Protein 5T57 (pdb70)

Sequence (276 aa):
MKEKIALFGAGGKMGVRLAKNLLKSDYRVSHVEVSEVGKKRLKDELGLECVSTEAALDNVDVVILAVPDTIIGKIAAQIAPQLRPGTMVMTLDAAAPFAGHLPDRPDLTYFVAHPCHPLIFNDETDPEARRDYFGGGAAKQSITSALMQGPEEAFDLGEAVAKVIYAPILRSYRLTVDQMALLEPGLSETICATLLQVMREAMDETVRRGVPKEAARDFLLGHMNILGAVIFNEIPGAFSDACNKAIEFGKPRLMRDDWIKVFDREEIAESIRRIT

CATH classification: 3.40.50.720

Structure (mmCIF, N/CA/C/O backbone):
data_5T57
#
_entry.id   5T57
#
_cell.length_a   87.903
_cell.length_b   71.140
_cell.length_c   47.649
_cell.angle_alpha   90.000
_cell.angle_beta   90.000
_cell.angle_gamma   90.000
#
_symmetry.space_group_name_H-M   'P 21 21 2'
#
loop_
_entity.id
_entity.type
_entity.pdbx_description
1 polymer 'Semialdehyde dehydrogenase NAD-binding protein'
2 non-polymer NICOTINAMIDE-ADENINE-DINUCLEOTIDE
3 non-polymer 'CALCIUM ION'
4 non-polymer 'ZINC ION'
5 water water
#
loop_
_atom_site.group_PDB
_atom_site.id
_atom_site.type_symbol
_atom_site.label_atom_id
_atom_site.label_alt_id
_atom_site.label_comp_id
_atom_site.label_asym_id
_atom_site.label_entity_id
_atom_site.label_seq_id
_atom_site.pdbx_PDB_ins_code
_atom_site.Cartn_x
_atom_site.Cartn_y
_atom_site.Cartn_z
_atom_site.occupancy
_atom_site.B_iso_or_equiv
_atom_site.auth_seq_id
_atom_site.auth_comp_id
_atom_site.auth_asym_id
_atom_site.auth_atom_id
_atom_site.pdbx_PDB_model_num
ATOM 1 N N . MET A 1 21 ? -14.998 21.437 -32.231 1.00 50.19 1 MET A N 1
ATOM 2 C CA . MET A 1 21 ? -14.451 20.932 -30.910 1.00 49.51 1 MET A CA 1
ATOM 3 C C . MET A 1 21 ? -14.905 21.818 -29.730 1.00 50.44 1 MET A C 1
ATOM 4 O O . MET A 1 21 ? -14.931 23.055 -29.806 1.00 49.71 1 MET A O 1
ATOM 9 N N . LYS A 1 22 ? -15.268 21.185 -28.633 1.00 42.52 2 LYS A N 1
ATOM 10 C CA . LYS A 1 22 ? -15.794 21.925 -27.496 1.00 39.57 2 LYS A CA 1
ATOM 11 C C . LYS A 1 22 ? -14.778 21.751 -26.358 1.00 32.78 2 LYS A C 1
ATOM 12 O O . LYS A 1 22 ? -13.589 21.421 -26.601 1.00 29.70 2 LYS A O 1
ATOM 18 N N . GLU A 1 23 ? -15.255 21.911 -25.126 1.00 29.44 3 GLU A N 1
ATOM 19 C CA . GLU A 1 23 ? -14.425 21.841 -23.957 1.00 27.27 3 GLU A CA 1
ATOM 20 C C . GLU A 1 23 ? -13.713 20.545 -23.795 1.00 24.28 3 GLU A C 1
ATOM 21 O O . GLU A 1 23 ? -14.162 19.490 -24.282 1.00 26.01 3 GLU A O 1
ATOM 27 N N . LYS A 1 24 ? -12.608 20.588 -23.049 1.00 24.19 4 LYS A N 1
ATOM 28 C CA . LYS A 1 24 ? -11.856 19.422 -22.730 1.00 24.42 4 LYS A CA 1
ATOM 29 C C . LYS A 1 24 ? -12.379 18.851 -21.390 1.00 21.79 4 LYS A C 1
ATOM 30 O O . LYS A 1 24 ? -12.537 19.612 -20.376 1.00 21.28 4 LYS A O 1
ATOM 36 N N . ILE A 1 25 ? -12.632 17.549 -21.402 1.00 22.52 5 ILE A N 1
ATOM 37 C CA . ILE A 1 25 ? -13.148 16.785 -20.226 1.00 20.88 5 ILE A CA 1
ATOM 38 C C . ILE A 1 25 ? -12.129 15.740 -19.870 1.00 21.60 5 ILE A C 1
ATOM 39 O O . ILE A 1 25 ? -11.600 15.046 -20.779 1.00 24.99 5 ILE A O 1
ATOM 44 N N . ALA A 1 26 ? -11.821 15.588 -18.565 1.00 18.63 6 ALA A N 1
ATOM 45 C CA . ALA A 1 26 ? -11.076 14.455 -18.082 1.00 19.40 6 ALA A CA 1
ATOM 46 C C . ALA A 1 26 ? -12.025 13.516 -17.329 1.00 20.17 6 ALA A C 1
ATOM 47 O O . ALA A 1 26 ? -12.660 13.961 -16.367 1.00 20.52 6 ALA A O 1
ATOM 49 N N . LEU A 1 27 ? -12.164 12.294 -17.822 1.00 18.46 7 LEU A N 1
ATOM 50 C CA . LEU A 1 27 ? -13.055 11.290 -17.245 1.00 20.11 7 LEU A CA 1
ATOM 51 C C . LEU A 1 27 ? -12.274 10.292 -16.419 1.00 20.37 7 LEU A C 1
ATOM 52 O O . LEU A 1 27 ? -11.562 9.428 -16.957 1.00 20.98 7 LEU A O 1
ATOM 57 N N . PHE A 1 28 ? -12.362 10.403 -15.085 1.00 18.33 8 PHE A N 1
ATOM 58 C CA . PHE A 1 28 ? -11.708 9.510 -14.160 1.00 19.41 8 PHE A CA 1
ATOM 59 C C . PHE A 1 28 ? -12.687 8.370 -13.823 1.00 19.12 8 PHE A C 1
ATOM 60 O O . PHE A 1 28 ? -13.879 8.579 -13.660 1.00 18.34 8 PHE A O 1
ATOM 68 N N . GLY A 1 29 ? -12.151 7.171 -13.701 1.00 20.21 9 GLY A N 1
ATOM 69 C CA . GLY A 1 29 ? -12.993 5.969 -13.534 1.00 19.08 9 GLY A CA 1
ATOM 70 C C . GLY A 1 29 ? -13.640 5.556 -14.843 1.00 21.93 9 GLY A C 1
ATOM 71 O O . GLY A 1 29 ? -14.739 4.987 -14.837 1.00 20.05 9 GLY A O 1
ATOM 72 N N . ALA A 1 30 ? -12.964 5.885 -15.970 1.00 22.33 10 ALA A N 1
ATOM 73 C CA . ALA A 1 30 ? -13.507 5.707 -17.284 1.00 21.91 10 ALA A CA 1
ATOM 74 C C . ALA A 1 30 ? -13.865 4.251 -17.649 1.00 25.25 10 ALA A C 1
ATOM 75 O O . ALA A 1 30 ? -14.668 4.059 -18.561 1.00 24.46 10 ALA A O 1
ATOM 77 N N . GLY A 1 31 ? -13.319 3.266 -16.930 1.00 24.85 11 GLY A N 1
ATOM 78 C CA . GLY A 1 31 ? -13.606 1.867 -17.170 1.00 25.68 11 GLY A CA 1
ATOM 79 C C . GLY A 1 31 ? -14.579 1.175 -16.230 1.00 27.18 11 GLY A C 1
ATOM 80 O O . GLY A 1 31 ? -14.827 -0.033 -16.379 1.00 26.82 11 GLY A O 1
ATOM 81 N N . GLY A 1 32 ? -15.239 1.953 -15.378 1.00 24.35 12 GLY A N 1
ATOM 82 C CA . GLY A 1 32 ? -16.234 1.448 -14.429 1.00 26.84 12 GLY A CA 1
ATOM 83 C C . GLY A 1 32 ? -17.650 1.363 -14.998 1.00 25.96 12 GLY A C 1
ATOM 84 O O . GLY A 1 32 ? -17.866 1.530 -16.217 1.00 25.03 12 GLY A O 1
ATOM 85 N N . LYS A 1 33 ? -18.618 1.050 -14.143 1.00 24.63 13 LYS A N 1
ATOM 86 C CA . LYS A 1 33 ? -19.968 0.865 -14.649 1.00 28.51 13 LYS A CA 1
ATOM 87 C C . LYS A 1 33 ? -20.486 2.143 -15.317 1.00 28.71 13 LYS A C 1
ATOM 88 O O . LYS A 1 33 ? -20.973 2.079 -16.447 1.00 26.04 13 LYS A O 1
ATOM 94 N N . MET A 1 34 ? -20.407 3.295 -14.625 1.00 24.87 14 MET A N 1
ATOM 95 C CA . MET A 1 34 ? -20.843 4.541 -15.258 1.00 23.95 14 MET A CA 1
ATOM 96 C C . MET A 1 34 ? -19.799 5.040 -16.258 1.00 24.07 14 MET A C 1
ATOM 97 O O . MET A 1 34 ? -20.148 5.648 -17.280 1.00 25.91 14 MET A O 1
ATOM 102 N N . GLY A 1 35 ? -18.526 4.743 -16.004 1.00 21.77 15 GLY A N 1
ATOM 103 C CA . GLY A 1 35 ? -17.449 5.280 -16.857 1.00 23.12 15 GLY A CA 1
ATOM 104 C C . GLY A 1 35 ? -17.644 4.900 -18.304 1.00 21.36 15 GLY A C 1
ATOM 105 O O . GLY A 1 35 ? -17.553 5.751 -19.219 1.00 22.83 15 GLY A O 1
ATOM 106 N N . VAL A 1 36 ? -17.879 3.617 -18.535 1.00 23.58 16 VAL A N 1
ATOM 107 C CA . VAL A 1 36 ? -17.986 3.150 -19.929 1.00 25.59 16 VAL A CA 1
ATOM 108 C C . VAL A 1 36 ? -19.237 3.683 -20.602 1.00 25.00 16 VAL A C 1
ATOM 109 O O . VAL A 1 36 ? -19.193 3.994 -21.790 1.00 24.24 16 VAL A O 1
ATOM 113 N N . ARG A 1 37 ? -20.326 3.835 -19.855 1.00 25.10 17 ARG A N 1
ATOM 114 C CA . ARG A 1 37 ? -21.524 4.425 -20.434 1.00 25.35 17 ARG A CA 1
ATOM 115 C C . ARG A 1 37 ? -21.307 5.899 -20.866 1.00 25.14 17 ARG A C 1
ATOM 116 O O . ARG A 1 37 ? -21.763 6.335 -21.972 1.00 24.81 17 ARG A O 1
ATOM 124 N N . LEU A 1 38 ? -20.655 6.667 -19.981 1.00 23.92 18 LEU A N 1
ATOM 125 C CA . LEU A 1 38 ? -20.324 8.063 -20.287 1.00 22.86 18 LEU A CA 1
ATOM 126 C C . LEU A 1 38 ? -19.376 8.158 -21.485 1.00 22.39 18 LEU A C 1
ATOM 127 O O . LEU A 1 38 ? -19.598 8.954 -22.401 1.00 22.60 18 LEU A O 1
ATOM 132 N N . ALA A 1 39 ? -18.364 7.309 -21.486 1.00 22.26 19 ALA A N 1
ATOM 133 C CA . ALA A 1 39 ? -17.342 7.301 -22.575 1.00 22.99 19 ALA A CA 1
ATOM 134 C C . ALA A 1 39 ? -18.015 7.039 -23.903 1.00 25.55 19 ALA A C 1
ATOM 135 O O . ALA A 1 39 ? -17.835 7.794 -24.862 1.00 26.28 19 ALA A O 1
ATOM 137 N N . LYS A 1 40 ? -18.948 6.093 -23.876 1.00 25.73 20 LYS A N 1
ATOM 138 C CA . LYS A 1 40 ? -19.695 5.755 -25.062 1.00 27.11 20 LYS A CA 1
ATOM 139 C C . LYS A 1 40 ? -20.527 6.916 -25.579 1.00 26.15 20 LYS A C 1
ATOM 140 O O . LYS A 1 40 ? -20.492 7.203 -26.771 1.00 28.85 20 LYS A O 1
ATOM 146 N N . ASN A 1 41 ? -21.259 7.606 -24.707 1.00 22.09 21 ASN A N 1
ATOM 147 C CA . ASN A 1 41 ? -22.012 8.790 -25.134 1.00 23.00 21 ASN A CA 1
ATOM 148 C C . ASN A 1 41 ? -21.170 10.004 -25.467 1.00 24.98 21 ASN A C 1
ATOM 149 O O . ASN A 1 41 ? -21.572 10.801 -26.346 1.00 26.59 21 ASN A O 1
ATOM 154 N N . LEU A 1 42 ? -20.028 10.169 -24.801 1.00 23.80 22 LEU A N 1
ATOM 155 C CA . LEU A 1 42 ? -19.157 11.297 -25.127 1.00 24.96 22 LEU A CA 1
ATOM 156 C C . LEU A 1 42 ? -18.464 11.143 -26.509 1.00 28.60 22 LEU A C 1
ATOM 157 O O . LEU A 1 42 ? -18.121 12.146 -27.117 1.00 29.19 22 LEU A O 1
ATOM 162 N N . LEU A 1 43 ? -18.281 9.901 -26.961 1.00 29.52 23 LEU A N 1
ATOM 163 C CA . LEU A 1 43 ? -17.715 9.636 -28.295 1.00 34.26 23 LEU A CA 1
ATOM 164 C C . LEU A 1 43 ? -18.587 10.152 -29.351 1.00 35.43 23 LEU A C 1
ATOM 165 O O . LEU A 1 43 ? -18.094 10.376 -30.404 1.00 42.28 23 LEU A O 1
ATOM 170 N N . LYS A 1 44 ? -19.878 10.354 -29.086 1.00 35.61 24 LYS A N 1
ATOM 171 C CA . LYS A 1 44 ? -20.813 10.855 -30.068 1.00 36.85 24 LYS A CA 1
ATOM 172 C C . LYS A 1 44 ? -21.013 12.343 -29.938 1.00 36.49 24 LYS A C 1
ATOM 173 O O . LYS A 1 44 ? -22.004 12.844 -30.457 1.00 36.65 24 LYS A O 1
ATOM 179 N N . SER A 1 45 ? -20.097 13.068 -29.280 1.00 32.55 25 SER A N 1
ATOM 180 C CA . SER A 1 45 ? -20.200 14.516 -29.125 1.00 26.32 25 SER A CA 1
ATOM 181 C C . SER A 1 45 ? -18.892 15.121 -29.601 1.00 27.80 25 SER A C 1
ATOM 182 O O . SER A 1 45 ? -17.942 14.390 -29.945 1.00 27.73 25 SER A O 1
ATOM 185 N N . ASP A 1 46 ? -18.830 16.433 -29.558 1.00 29.49 26 ASP A N 1
ATOM 186 C CA . ASP A 1 46 ? -17.641 17.201 -29.978 1.00 31.40 26 ASP A CA 1
ATOM 187 C C . ASP A 1 46 ? -16.706 17.572 -28.826 1.00 32.00 26 ASP A C 1
ATOM 188 O O . ASP A 1 46 ? -15.758 18.326 -29.038 1.00 29.46 26 ASP A O 1
ATOM 193 N N . TYR A 1 47 ? -16.992 17.085 -27.616 1.00 29.78 27 TYR A N 1
ATOM 194 C CA . TYR A 1 47 ? -16.092 17.292 -26.489 1.00 26.05 27 TYR A CA 1
ATOM 195 C C . TYR A 1 47 ? -14.752 16.609 -26.760 1.00 24.54 27 TYR A C 1
ATOM 196 O O . TYR A 1 47 ? -14.695 15.561 -27.350 1.00 24.02 27 TYR A O 1
ATOM 205 N N . ARG A 1 48 ? -13.666 17.196 -26.296 1.00 24.11 28 ARG A N 1
ATOM 206 C CA . ARG A 1 48 ? -12.381 16.497 -26.301 1.00 27.00 28 ARG A CA 1
ATOM 207 C C . ARG A 1 48 ? -12.173 15.769 -24.981 1.00 28.21 28 ARG A C 1
ATOM 208 O O . ARG A 1 48 ? -12.088 16.423 -23.940 1.00 33.26 28 ARG A O 1
ATOM 216 N N . VAL A 1 49 ? -12.043 14.457 -25.006 1.00 24.52 29 VAL A N 1
ATOM 217 C CA . VAL A 1 49 ? -12.072 13.714 -23.773 1.00 23.74 29 VAL A CA 1
ATOM 218 C C . VAL A 1 49 ? -10.788 12.943 -23.592 1.00 25.88 29 VAL A C 1
ATOM 219 O O . VAL A 1 49 ? -10.385 12.189 -24.514 1.00 27.82 29 VAL A O 1
ATOM 223 N N . SER A 1 50 ? -10.201 13.049 -22.386 1.00 22.33 30 SER A N 1
ATOM 224 C CA . SER A 1 50 ? -9.161 12.177 -21.891 1.00 23.75 30 SER A CA 1
ATOM 225 C C . SER A 1 50 ? -9.702 11.210 -20.841 1.00 24.81 30 SER A C 1
ATOM 226 O O . SER A 1 50 ? -10.475 11.602 -19.980 1.00 25.21 30 SER A O 1
ATOM 229 N N . HIS A 1 51 ? -9.292 9.960 -20.899 1.00 25.36 31 HIS A N 1
ATOM 230 C CA . HIS A 1 51 ? -9.839 8.898 -20.072 1.00 24.54 31 HIS A CA 1
ATOM 231 C C . HIS A 1 51 ? -8.792 8.419 -19.125 1.00 26.38 31 HIS A C 1
ATOM 232 O O . HIS A 1 51 ? -7.684 8.016 -19.572 1.00 27.65 31 HIS A O 1
ATOM 239 N N . VAL A 1 52 ? -9.097 8.383 -17.823 1.00 22.05 32 VAL A N 1
ATOM 240 C CA . VAL A 1 52 ? -8.172 7.892 -16.805 1.00 22.62 32 VAL A CA 1
ATOM 241 C C . VAL A 1 52 ? -8.758 6.731 -16.065 1.00 23.52 32 VAL A C 1
ATOM 242 O O . VAL A 1 52 ? -9.846 6.825 -15.506 1.00 21.44 32 VAL A O 1
ATOM 246 N N . GLU A 1 53 ? -8.045 5.607 -16.041 1.00 25.02 33 GLU A N 1
ATOM 247 C CA . GLU A 1 53 ? -8.529 4.395 -15.379 1.00 26.83 33 GLU A CA 1
ATOM 248 C C . GLU A 1 53 ? -7.340 3.619 -14.812 1.00 31.14 33 GLU A C 1
ATOM 249 O O . GLU A 1 53 ? -6.373 3.393 -15.529 1.00 33.61 33 GLU A O 1
ATOM 255 N N . VAL A 1 54 ? -7.428 3.240 -13.532 1.00 30.02 34 VAL A N 1
ATOM 256 C CA . VAL A 1 54 ? -6.381 2.508 -12.829 1.00 34.00 34 VAL A CA 1
ATOM 257 C C . VAL A 1 54 ? -6.418 0.977 -12.987 1.00 37.26 34 VAL A C 1
ATOM 258 O O . VAL A 1 54 ? -5.368 0.357 -12.915 1.00 39.29 34 VAL A O 1
ATOM 262 N N . SER A 1 55 ? -7.588 0.365 -13.142 1.00 38.91 35 SER A N 1
ATOM 263 C CA . SER A 1 55 ? -7.668 -1.102 -13.247 1.00 38.78 35 SER A CA 1
ATOM 264 C C . SER A 1 55 ? -7.400 -1.608 -14.676 1.00 38.75 35 SER A C 1
ATOM 265 O O . SER A 1 55 ? -7.890 -1.041 -15.677 1.00 37.16 35 SER A O 1
ATOM 268 N N . GLU A 1 56 ? -6.644 -2.709 -14.755 1.00 41.52 36 GLU A N 1
ATOM 269 C CA . GLU A 1 56 ? -6.438 -3.420 -16.006 1.00 43.69 36 GLU A CA 1
ATOM 270 C C . GLU A 1 56 ? -7.762 -3.840 -16.683 1.00 38.62 36 GLU A C 1
ATOM 271 O O . GLU A 1 56 ? -7.985 -3.559 -17.886 1.00 39.31 36 GLU A O 1
ATOM 277 N N . VAL A 1 57 ? -8.651 -4.450 -15.895 1.00 37.28 37 VAL A N 1
ATOM 278 C CA . VAL A 1 57 ? -9.995 -4.809 -16.360 1.00 39.94 37 VAL A CA 1
ATOM 279 C C . VAL A 1 57 ? -10.733 -3.651 -17.023 1.00 38.18 37 VAL A C 1
ATOM 280 O O . VAL A 1 57 ? -11.376 -3.830 -18.038 1.00 39.81 37 VAL A O 1
ATOM 284 N N . GLY A 1 58 ? -10.658 -2.464 -16.426 1.00 38.73 38 GLY A N 1
ATOM 285 C CA . GLY A 1 58 ? -11.388 -1.325 -16.949 1.00 33.75 38 GLY A CA 1
ATOM 286 C C . GLY A 1 58 ? -10.757 -0.774 -18.190 1.00 29.64 38 GLY A C 1
ATOM 287 O O . GLY A 1 58 ? -11.452 -0.366 -19.149 1.00 31.81 38 GLY A O 1
ATOM 288 N N . LYS A 1 59 ? -9.440 -0.716 -18.175 1.00 33.12 39 LYS A N 1
ATOM 289 C CA . LYS A 1 59 ? -8.691 -0.336 -19.374 1.00 34.15 39 LYS A CA 1
ATOM 290 C C . LYS A 1 59 ? -8.994 -1.227 -20.557 1.00 37.25 39 LYS A C 1
ATOM 291 O O . LYS A 1 59 ? -9.177 -0.699 -21.657 1.00 32.62 39 LYS A O 1
ATOM 297 N N . LYS A 1 60 ? -9.120 -2.543 -20.281 1.00 45.94 40 LYS A N 1
ATOM 298 C CA . LYS A 1 60 ? -9.524 -3.556 -21.287 1.00 49.33 40 LYS A CA 1
ATOM 299 C C . LYS A 1 60 ? -10.907 -3.310 -21.803 1.00 45.79 40 LYS A C 1
ATOM 300 O O . LYS A 1 60 ? -11.098 -3.388 -22.990 1.00 44.99 40 LYS A O 1
ATOM 306 N N . ARG A 1 61 ? -11.885 -3.042 -20.923 1.00 46.42 41 ARG A N 1
ATOM 307 C CA . ARG A 1 61 ? -13.261 -2.778 -21.406 1.00 45.69 41 ARG A CA 1
ATOM 308 C C . ARG A 1 61 ? -13.277 -1.608 -22.408 1.00 44.55 41 ARG A C 1
ATOM 309 O O . ARG A 1 61 ? -13.851 -1.688 -23.504 1.00 39.20 41 ARG A O 1
ATOM 317 N N . LEU A 1 62 ? -12.659 -0.504 -22.008 1.00 41.07 42 LEU A N 1
ATOM 318 C CA . LEU A 1 62 ? -12.561 0.663 -22.860 1.00 40.04 42 LEU A CA 1
ATOM 319 C C . LEU A 1 62 ? -11.946 0.377 -24.205 1.00 42.40 42 LEU A C 1
ATOM 320 O O . LEU A 1 62 ? -12.458 0.793 -25.243 1.00 36.99 42 LEU A O 1
ATOM 325 N N . LYS A 1 63 ? -10.812 -0.306 -24.158 1.00 42.65 43 LYS A N 1
ATOM 326 C CA . LYS A 1 63 ? -10.122 -0.757 -25.365 1.00 46.78 43 LYS A CA 1
ATOM 327 C C . LYS A 1 63 ? -11.043 -1.641 -26.261 1.00 41.94 43 LYS A C 1
ATOM 328 O O . LYS A 1 63 ? -11.324 -1.315 -27.410 1.00 37.00 43 LYS A O 1
ATOM 334 N N . ASP A 1 64 ? -11.575 -2.698 -25.689 1.00 42.31 44 ASP A N 1
ATOM 335 C CA . ASP A 1 64 ? -12.339 -3.663 -26.472 1.00 48.41 44 ASP A CA 1
ATOM 336 C C . ASP A 1 64 ? -13.640 -3.090 -27.010 1.00 49.73 44 ASP A C 1
ATOM 337 O O . ASP A 1 64 ? -13.909 -3.218 -28.220 1.00 61.04 44 ASP A O 1
ATOM 342 N N . GLU A 1 65 ? -14.413 -2.441 -26.125 1.00 43.75 45 GLU A N 1
ATOM 343 C CA . GLU A 1 65 ? -15.788 -2.038 -26.428 1.00 40.65 45 GLU A CA 1
ATOM 344 C C . GLU A 1 65 ? -15.838 -0.744 -27.191 1.00 38.78 45 GLU A C 1
ATOM 345 O O . GLU A 1 65 ? -16.714 -0.549 -27.995 1.00 41.72 45 GLU A O 1
ATOM 351 N N . LEU A 1 66 ? -14.897 0.160 -26.936 1.00 38.09 46 LEU A N 1
ATOM 352 C CA . LEU A 1 66 ? -14.928 1.454 -27.552 1.00 35.97 46 LEU A CA 1
ATOM 353 C C . LEU A 1 66 ? -13.713 1.825 -28.378 1.00 33.07 46 LEU A C 1
ATOM 354 O O . LEU A 1 66 ? -13.780 2.820 -29.065 1.00 39.42 46 LEU A O 1
ATOM 359 N N . GLY A 1 67 ? -12.634 1.030 -28.351 1.00 35.96 47 GLY A N 1
ATOM 360 C CA . GLY A 1 67 ? -11.382 1.335 -29.053 1.00 37.95 47 GLY A CA 1
ATOM 361 C C . GLY A 1 67 ? -10.628 2.517 -28.441 1.00 41.20 47 GLY A C 1
ATOM 362 O O . GLY A 1 67 ? -9.897 3.217 -29.136 1.00 45.25 47 GLY A O 1
ATOM 363 N N . LEU A 1 68 ? -10.848 2.789 -27.145 1.00 42.98 48 LEU A N 1
ATOM 364 C CA . LEU A 1 68 ? -10.252 3.949 -26.480 1.00 37.18 48 LEU A CA 1
ATOM 365 C C . LEU A 1 68 ? -9.067 3.514 -25.669 1.00 35.71 48 LEU A C 1
ATOM 366 O O . LEU A 1 68 ? -9.095 2.479 -25.037 1.00 38.07 48 LEU A O 1
ATOM 371 N N . GLU A 1 69 ? -8.031 4.354 -25.686 1.00 41.46 49 GLU A N 1
ATOM 372 C CA . GLU A 1 69 ? -6.808 4.197 -24.875 1.00 44.31 49 GLU A CA 1
ATOM 373 C C . GLU A 1 69 ? -6.897 5.133 -23.653 1.00 38.60 49 GLU A C 1
ATOM 374 O O . GLU A 1 69 ? -7.388 6.230 -23.767 1.00 35.25 49 GLU A O 1
ATOM 380 N N . CYS A 1 70 ? -6.422 4.699 -22.498 1.00 35.61 50 CYS A N 1
ATOM 381 C CA . CYS A 1 70 ? -6.303 5.597 -21.338 1.00 33.05 50 CYS A CA 1
ATOM 382 C C . CYS A 1 70 ? -4.974 6.342 -21.278 1.00 34.89 50 CYS A C 1
ATOM 383 O O . CYS A 1 70 ? -3.968 5.874 -21.838 1.00 30.96 50 CYS A O 1
ATOM 386 N N . VAL A 1 71 ? -4.973 7.489 -20.577 1.00 30.94 51 VAL A N 1
ATOM 387 C CA . VAL A 1 71 ? -3.796 8.365 -20.386 1.00 30.45 51 VAL A CA 1
ATOM 388 C C . VAL A 1 71 ? -3.497 8.629 -18.905 1.00 33.28 51 VAL A C 1
ATOM 389 O O . VAL A 1 71 ? -4.285 8.267 -18.008 1.00 31.25 51 VAL A O 1
ATOM 393 N N . SER A 1 72 ? -2.364 9.267 -18.629 1.00 29.21 52 SER A N 1
ATOM 394 C CA . SER A 1 72 ? -2.008 9.589 -17.238 1.00 28.76 52 SER A CA 1
ATOM 395 C C . SER A 1 72 ? -2.895 10.774 -16.756 1.00 26.86 52 SER A C 1
ATOM 396 O O . SER A 1 72 ? -3.457 11.528 -17.561 1.00 27.61 52 SER A O 1
ATOM 399 N N . THR A 1 73 ? -2.993 10.891 -15.443 1.00 27.83 53 THR A N 1
ATOM 400 C CA . THR A 1 73 ? -3.575 12.074 -14.805 1.00 27.03 53 THR A CA 1
ATOM 401 C C . THR A 1 73 ? -3.037 13.386 -15.366 1.00 28.01 53 THR A C 1
ATOM 402 O O . THR A 1 73 ? -3.830 14.271 -15.739 1.00 24.10 53 THR A O 1
ATOM 406 N N . GLU A 1 74 ? -1.709 13.500 -15.443 1.00 30.71 54 GLU A N 1
ATOM 407 C CA . GLU A 1 74 ? -1.078 14.738 -15.896 1.00 35.82 54 GLU A CA 1
ATOM 408 C C . GLU A 1 74 ? -1.528 15.071 -17.319 1.00 33.98 54 GLU A C 1
ATOM 409 O O . GLU A 1 74 ? -1.912 16.207 -17.646 1.00 31.31 54 GLU A O 1
ATOM 415 N N . ALA A 1 75 ? -1.522 14.074 -18.188 1.00 29.47 55 ALA A N 1
ATOM 416 C CA . ALA A 1 75 ? -2.011 14.303 -19.540 1.00 29.72 55 ALA A CA 1
ATOM 417 C C . ALA A 1 75 ? -3.483 14.688 -19.579 1.00 25.94 55 ALA A C 1
ATOM 418 O O . ALA A 1 75 ? -3.903 15.576 -20.319 1.00 27.08 55 ALA A O 1
ATOM 420 N N . ALA A 1 76 ? -4.289 13.998 -18.764 1.00 26.40 56 ALA A N 1
ATOM 421 C CA . ALA A 1 76 ? -5.761 14.233 -18.723 1.00 23.45 56 ALA A CA 1
ATOM 422 C C . ALA A 1 76 ? -6.066 15.619 -18.197 1.00 25.03 56 ALA A C 1
ATOM 423 O O . ALA A 1 76 ? -7.023 16.263 -18.670 1.00 24.35 56 ALA A O 1
ATOM 425 N N . LEU A 1 77 ? -5.227 16.121 -17.281 1.00 24.17 57 LEU A N 1
ATOM 426 C CA . LEU A 1 77 ? -5.533 17.434 -16.647 1.00 25.06 57 LEU A CA 1
ATOM 427 C C . LEU A 1 77 ? -4.985 18.657 -17.342 1.00 29.87 57 LEU A C 1
ATOM 428 O O . LEU A 1 77 ? -5.427 19.778 -17.052 1.00 28.52 57 LEU A O 1
ATOM 433 N N . ASP A 1 78 ? -4.129 18.441 -18.336 1.00 28.85 58 ASP A N 1
ATOM 434 C CA . ASP A 1 78 ? -3.473 19.519 -19.056 1.00 31.89 58 ASP A CA 1
ATOM 435 C C . ASP A 1 78 ? -4.536 20.291 -19.869 1.00 30.40 58 ASP A C 1
ATOM 436 O O . ASP A 1 78 ? -5.232 19.711 -20.705 1.00 32.53 58 ASP A O 1
ATOM 441 N N . ASN A 1 79 ? -4.717 21.580 -19.539 1.00 26.84 59 ASN A N 1
ATOM 442 C CA . ASN A 1 79 ? -5.745 22.448 -20.107 1.00 28.45 59 ASN A CA 1
ATOM 443 C C . ASN A 1 79 ? -7.204 21.931 -19.995 1.00 26.74 59 ASN A C 1
ATOM 444 O O . ASN A 1 79 ? -8.048 22.216 -20.869 1.00 27.80 59 ASN A O 1
ATOM 449 N N . VAL A 1 80 ? -7.468 21.181 -18.933 1.00 25.23 60 VAL A N 1
ATOM 450 C CA . VAL A 1 80 ? -8.813 20.627 -18.691 1.00 22.90 60 VAL A CA 1
ATOM 451 C C . VAL A 1 80 ? -9.850 21.701 -18.336 1.00 25.48 60 VAL A C 1
ATOM 452 O O . VAL A 1 80 ? -9.534 22.662 -17.654 1.00 25.83 60 VAL A O 1
ATOM 456 N N . ASP A 1 81 ? -11.094 21.559 -18.791 1.00 21.83 61 ASP A N 1
ATOM 457 C CA . ASP A 1 81 ? -12.197 22.476 -18.407 1.00 22.45 61 ASP A CA 1
ATOM 458 C C . ASP A 1 81 ? -13.128 21.802 -17.372 1.00 22.65 61 ASP A C 1
ATOM 459 O O . ASP A 1 81 ? -13.665 22.469 -16.497 1.00 19.16 61 ASP A O 1
ATOM 464 N N . VAL A 1 82 ? -13.409 20.500 -17.601 1.00 22.11 62 VAL A N 1
ATOM 465 C CA . VAL A 1 82 ? -14.387 19.716 -16.763 1.00 20.79 62 VAL A CA 1
ATOM 466 C C . VAL A 1 82 ? -13.739 18.383 -16.365 1.00 20.40 62 VAL A C 1
ATOM 467 O O . VAL A 1 82 ? -13.267 17.632 -17.235 1.00 20.12 62 VAL A O 1
ATOM 471 N N . VAL A 1 83 ? -13.716 18.100 -15.073 1.00 17.24 63 VAL A N 1
ATOM 472 C CA . VAL A 1 83 ? -13.270 16.861 -14.534 1.00 17.95 63 VAL A CA 1
ATOM 473 C C . VAL A 1 83 ? -14.506 16.101 -14.039 1.00 16.80 63 VAL A C 1
ATOM 474 O O . VAL A 1 83 ? -15.240 16.633 -13.226 1.00 18.82 63 VAL A O 1
ATOM 478 N N . ILE A 1 84 ? -14.722 14.922 -14.577 1.00 16.81 64 ILE A N 1
ATOM 479 C CA . ILE A 1 84 ? -15.826 14.031 -14.157 1.00 15.62 64 ILE A CA 1
ATOM 480 C C . ILE A 1 84 ? -15.270 12.923 -13.299 1.00 16.58 64 ILE A C 1
ATOM 481 O O . ILE A 1 84 ? -14.439 12.107 -13.743 1.00 18.76 64 ILE A O 1
ATOM 486 N N . LEU A 1 85 ? -15.691 12.853 -12.033 1.00 17.46 65 LEU A N 1
ATOM 487 C CA . LEU A 1 85 ? -15.182 11.839 -11.142 1.00 17.78 65 LEU A CA 1
ATOM 488 C C . LEU A 1 85 ? -16.160 10.645 -11.112 1.00 21.19 65 LEU A C 1
ATOM 489 O O . LEU A 1 85 ? -16.930 10.510 -10.169 1.00 20.09 65 LEU A O 1
ATOM 494 N N . ALA A 1 86 ? -16.067 9.751 -12.111 1.00 17.33 66 ALA A N 1
ATOM 495 C CA . ALA A 1 86 ? -16.904 8.561 -12.146 1.00 18.99 66 ALA A CA 1
ATOM 496 C C . ALA A 1 86 ? -16.243 7.426 -11.360 1.00 20.73 66 ALA A C 1
ATOM 497 O O . ALA A 1 86 ? -16.055 6.315 -11.862 1.00 19.43 66 ALA A O 1
ATOM 499 N N . VAL A 1 87 ? -15.974 7.707 -10.081 1.00 20.15 67 VAL A N 1
ATOM 500 C CA . VAL A 1 87 ? -15.285 6.801 -9.180 1.00 19.20 67 VAL A CA 1
ATOM 501 C C . VAL A 1 87 ? -16.210 6.516 -8.000 1.00 18.26 67 VAL A C 1
ATOM 502 O O . VAL A 1 87 ? -17.198 7.232 -7.788 1.00 17.40 67 VAL A O 1
ATOM 506 N N . PRO A 1 88 ? -15.868 5.547 -7.150 1.00 21.10 68 PRO A N 1
ATOM 507 C CA . PRO A 1 88 ? -16.827 5.298 -6.106 1.00 22.26 68 PRO A CA 1
ATOM 508 C C . PRO A 1 88 ? -16.985 6.421 -5.112 1.00 21.25 68 PRO A C 1
ATOM 509 O O . PRO A 1 88 ? -16.006 7.102 -4.789 1.00 21.49 68 PRO A O 1
ATOM 513 N N . ASP A 1 89 ? -18.176 6.567 -4.576 1.00 19.83 69 ASP A N 1
ATOM 514 C CA . ASP A 1 89 ? -18.480 7.692 -3.671 1.00 22.35 69 ASP A CA 1
ATOM 515 C C . ASP A 1 89 ? -17.573 7.743 -2.410 1.00 20.19 69 ASP A C 1
ATOM 516 O O . ASP A 1 89 ? -17.270 8.835 -1.922 1.00 19.48 69 ASP A O 1
ATOM 521 N N . THR A 1 90 ? -17.199 6.566 -1.903 1.00 17.85 70 THR A N 1
ATOM 522 C CA . THR A 1 90 ? -16.358 6.460 -0.749 1.00 19.11 70 THR A CA 1
ATOM 523 C C . THR A 1 90 ? -14.933 6.996 -1.002 1.00 19.97 70 THR A C 1
ATOM 524 O O . THR A 1 90 ? -14.252 7.241 -0.018 1.00 21.94 70 THR A O 1
ATOM 528 N N . ILE A 1 91 ? -14.546 7.173 -2.247 1.00 20.53 71 ILE A N 1
ATOM 529 C CA . ILE A 1 91 ? -13.212 7.757 -2.539 1.00 23.45 71 ILE A CA 1
ATOM 530 C C . ILE A 1 91 ? -13.222 9.032 -3.377 1.00 20.39 71 ILE A C 1
ATOM 531 O O . ILE A 1 91 ? -12.156 9.531 -3.776 1.00 20.02 71 ILE A O 1
ATOM 536 N N . ILE A 1 92 ? -14.395 9.622 -3.577 1.00 17.65 72 ILE A N 1
ATOM 537 C CA . ILE A 1 92 ? -14.419 10.905 -4.288 1.00 17.17 72 ILE A CA 1
ATOM 538 C C . ILE A 1 92 ? -13.597 11.930 -3.538 1.00 18.09 72 ILE A C 1
ATOM 539 O O . ILE A 1 92 ? -12.841 12.717 -4.175 1.00 19.65 72 ILE A O 1
ATOM 544 N N . GLY A 1 93 ? -13.728 12.007 -2.223 1.00 16.90 73 GLY A N 1
ATOM 545 C CA . GLY A 1 93 ? -12.923 12.985 -1.502 1.00 19.25 73 GLY A CA 1
ATOM 546 C C . GLY A 1 93 ? -11.434 12.805 -1.651 1.00 19.53 73 GLY A C 1
ATOM 547 O O . GLY A 1 93 ? -10.702 13.753 -1.878 1.00 18.30 73 GLY A O 1
ATOM 548 N N . LYS A 1 94 ? -10.994 11.577 -1.498 1.00 20.20 74 LYS A N 1
ATOM 549 C CA . LYS A 1 94 ? -9.587 11.260 -1.617 1.00 21.74 74 LYS A CA 1
ATOM 550 C C . LYS A 1 94 ? -9.009 11.577 -3.000 1.00 20.14 74 LYS A C 1
ATOM 551 O O . LYS A 1 94 ? -7.961 12.242 -3.141 1.00 19.97 74 LYS A O 1
ATOM 557 N N . ILE A 1 95 ? -9.714 11.181 -4.033 1.00 18.49 75 ILE A N 1
ATOM 558 C CA . ILE A 1 95 ? -9.298 11.422 -5.389 1.00 20.20 75 ILE A CA 1
ATOM 559 C C . ILE A 1 95 ? -9.351 12.873 -5.771 1.00 21.06 75 ILE A C 1
ATOM 560 O O . ILE A 1 95 ? -8.427 13.317 -6.421 1.00 21.48 75 ILE A O 1
ATOM 565 N N . ALA A 1 96 ? -10.396 13.578 -5.354 1.00 19.25 76 ALA A N 1
ATOM 566 C CA . ALA A 1 96 ? -10.489 15.007 -5.583 1.00 17.39 76 ALA A CA 1
ATOM 567 C C . ALA A 1 96 ? -9.298 15.757 -4.884 1.00 19.00 76 ALA A C 1
ATOM 568 O O . ALA A 1 96 ? -8.795 16.713 -5.428 1.00 17.90 76 ALA A O 1
ATOM 570 N N . ALA A 1 97 ? -8.958 15.360 -3.672 1.00 18.39 77 ALA A N 1
ATOM 571 C CA . ALA A 1 97 ? -7.832 15.975 -2.954 1.00 21.43 77 ALA A CA 1
ATOM 572 C C . ALA A 1 97 ? -6.485 15.743 -3.660 1.00 23.27 77 ALA A C 1
ATOM 573 O O . ALA A 1 97 ? -5.640 16.664 -3.682 1.00 20.79 77 ALA A O 1
ATOM 575 N N . GLN A 1 98 ? -6.322 14.586 -4.292 1.00 21.19 78 GLN A N 1
ATOM 576 C CA . GLN A 1 98 ? -5.116 14.308 -5.060 1.00 24.89 78 GLN A CA 1
ATOM 577 C C . GLN A 1 98 ? -4.950 15.181 -6.282 1.00 25.21 78 GLN A C 1
ATOM 578 O O . GLN A 1 98 ? -3.816 15.630 -6.562 1.00 24.90 78 GLN A O 1
ATOM 584 N N . ILE A 1 99 ? -6.025 15.389 -7.006 1.00 20.63 79 ILE A N 1
ATOM 585 C CA . ILE A 1 99 ? -5.978 16.112 -8.224 1.00 22.90 79 ILE A CA 1
ATOM 586 C C . ILE A 1 99 ? -6.247 17.616 -8.161 1.00 21.48 79 ILE A C 1
ATOM 587 O O . ILE A 1 99 ? -5.787 18.349 -9.032 1.00 18.25 79 ILE A O 1
ATOM 592 N N . ALA A 1 100 ? -7.004 18.073 -7.168 1.00 22.21 80 ALA A N 1
ATOM 593 C CA . ALA A 1 100 ? -7.302 19.493 -7.010 1.00 22.23 80 ALA A CA 1
ATOM 594 C C . ALA A 1 100 ? -6.113 20.485 -7.167 1.00 21.08 80 ALA A C 1
ATOM 595 O O . ALA A 1 100 ? -6.301 21.541 -7.808 1.00 16.71 80 ALA A O 1
ATOM 597 N N . PRO A 1 101 ? -4.917 20.204 -6.600 1.00 22.05 81 PRO A N 1
ATOM 598 C CA . PRO A 1 101 ? -3.769 21.136 -6.810 1.00 20.62 81 PRO A CA 1
ATOM 599 C C . PRO A 1 101 ? -3.356 21.366 -8.263 1.00 20.94 81 PRO A C 1
ATOM 600 O O . PRO A 1 101 ? -2.741 22.407 -8.599 1.00 19.58 81 PRO A O 1
ATOM 604 N N . GLN A 1 102 ? -3.763 20.431 -9.131 1.00 16.24 82 GLN A N 1
ATOM 605 C CA . GLN A 1 102 ? -3.571 20.578 -10.592 1.00 18.07 82 GLN A CA 1
ATOM 606 C C . GLN A 1 102 ? -4.621 21.321 -11.300 1.00 19.18 82 GLN A C 1
ATOM 607 O O . GLN A 1 102 ? -4.460 21.568 -12.514 1.00 19.25 82 GLN A O 1
ATOM 613 N N . LEU A 1 103 ? -5.676 21.754 -10.594 1.00 17.86 83 LEU A N 1
ATOM 614 C CA . LEU A 1 103 ? -6.809 22.358 -11.251 1.00 19.73 83 LEU A CA 1
ATOM 615 C C . LEU A 1 103 ? -6.764 23.871 -11.029 1.00 17.70 83 LEU A C 1
ATOM 616 O O . LEU A 1 103 ? -6.718 24.331 -9.885 1.00 17.65 83 LEU A O 1
ATOM 621 N N . ARG A 1 104 ? -6.826 24.625 -12.122 1.00 16.18 84 ARG A N 1
ATOM 622 C CA . ARG A 1 104 ? -6.812 26.069 -12.112 1.00 18.65 84 ARG A CA 1
ATOM 623 C C . ARG A 1 104 ? -8.139 26.590 -11.654 1.00 17.60 84 ARG A C 1
ATOM 624 O O . ARG A 1 104 ? -9.165 25.896 -11.787 1.00 18.31 84 ARG A O 1
ATOM 632 N N . PRO A 1 105 ? -8.168 27.809 -11.180 1.00 16.94 85 PRO A N 1
ATOM 633 C CA . PRO A 1 105 ? -9.461 28.454 -10.835 1.00 16.18 85 PRO A CA 1
ATOM 634 C C . PRO A 1 105 ? -10.437 28.387 -11.981 1.00 18.83 85 PRO A C 1
ATOM 635 O O . PRO A 1 105 ? -10.023 28.515 -13.149 1.00 16.03 85 PRO A O 1
ATOM 639 N N . GLY A 1 106 ? -11.709 28.108 -11.665 1.00 18.29 86 GLY A N 1
ATOM 640 C CA . GLY A 1 106 ? -12.764 28.052 -12.700 1.00 17.65 86 GLY A CA 1
ATOM 641 C C . GLY A 1 106 ? -12.918 26.658 -13.321 1.00 18.65 86 GLY A C 1
ATOM 642 O O . GLY A 1 106 ? -13.879 26.451 -14.015 1.00 18.93 86 GLY A O 1
ATOM 643 N N . THR A 1 107 ? -12.025 25.700 -13.071 1.00 15.86 87 THR A N 1
ATOM 644 C CA . THR A 1 107 ? -12.244 24.316 -13.529 1.00 16.28 87 THR A CA 1
ATOM 645 C C . THR A 1 107 ? -13.467 23.744 -12.796 1.00 16.89 87 THR A C 1
ATOM 646 O O . THR A 1 107 ? -13.688 23.997 -11.624 1.00 17.45 87 THR A O 1
ATOM 650 N N . MET A 1 108 ? -14.276 23.016 -13.533 1.00 19.87 88 MET A N 1
ATOM 651 C CA . MET A 1 108 ? -15.455 22.311 -12.971 1.00 18.48 88 MET A CA 1
ATOM 652 C C . MET A 1 108 ? -15.027 20.921 -12.567 1.00 16.41 88 MET A C 1
ATOM 653 O O . MET A 1 108 ? -14.377 20.166 -13.326 1.00 17.19 88 MET A O 1
ATOM 658 N N . VAL A 1 109 ? -15.414 20.558 -11.355 1.00 15.74 89 VAL A N 1
ATOM 659 C CA . VAL A 1 109 ? -15.286 19.183 -10.881 1.00 15.56 89 VAL A CA 1
ATOM 660 C C . VAL A 1 109 ? -16.757 18.693 -10.784 1.00 16.37 89 VAL A C 1
ATOM 661 O O . VAL A 1 109 ? -17.576 19.288 -10.066 1.00 17.29 89 VAL A O 1
ATOM 665 N N . MET A 1 110 ? -17.064 17.615 -11.490 1.00 14.29 90 MET A N 1
ATOM 666 C CA . MET A 1 110 ? -18.438 17.099 -11.608 1.00 14.75 90 MET A CA 1
ATOM 667 C C . MET A 1 110 ? -18.509 15.705 -11.030 1.00 14.75 90 MET A C 1
ATOM 668 O O . MET A 1 110 ? -17.680 14.830 -11.376 1.00 16.80 90 MET A O 1
ATOM 673 N N . THR A 1 111 ? -19.526 15.509 -10.194 1.00 15.61 91 THR A N 1
ATOM 674 C CA . THR A 1 111 ? -19.832 14.182 -9.716 1.00 15.27 91 THR A CA 1
ATOM 675 C C . THR A 1 111 ? -21.124 13.735 -10.303 1.00 14.97 91 THR A C 1
ATOM 676 O O . THR A 1 111 ? -21.938 14.558 -10.788 1.00 15.45 91 THR A O 1
ATOM 680 N N . LEU A 1 112 ? -21.358 12.430 -10.158 1.00 15.31 92 LEU A N 1
ATOM 681 C CA . LEU A 1 112 ? -22.610 11.839 -10.701 1.00 16.26 92 LEU A CA 1
ATOM 682 C C . LEU A 1 112 ? -23.622 11.493 -9.628 1.00 17.64 92 LEU A C 1
ATOM 683 O O . LEU A 1 112 ? -24.606 10.785 -9.887 1.00 16.61 92 LEU A O 1
ATOM 688 N N . ASP A 1 113 ? -23.382 11.956 -8.394 1.00 16.76 93 ASP A N 1
ATOM 689 C CA . ASP A 1 113 ? -24.182 11.591 -7.242 1.00 17.46 93 ASP A CA 1
ATOM 690 C C . ASP A 1 113 ? -23.956 12.627 -6.201 1.00 18.98 93 ASP A C 1
ATOM 691 O O . ASP A 1 113 ? -22.782 13.101 -6.017 1.00 18.31 93 ASP A O 1
ATOM 696 N N . ALA A 1 114 ? -25.013 12.970 -5.485 1.00 16.81 94 ALA A N 1
ATOM 697 C CA . ALA A 1 114 ? -24.935 14.008 -4.450 1.00 17.55 94 ALA A CA 1
ATOM 698 C C . ALA A 1 114 ? -24.290 13.669 -3.090 1.00 17.85 94 ALA A C 1
ATOM 699 O O . ALA A 1 114 ? -24.047 14.578 -2.310 1.00 17.08 94 ALA A O 1
ATOM 701 N N . ALA A 1 115 ? -23.976 12.408 -2.846 1.00 15.81 95 ALA A N 1
ATOM 702 C CA . ALA A 1 115 ? -23.596 11.939 -1.508 1.00 17.65 95 ALA A CA 1
ATOM 703 C C . ALA A 1 115 ? -22.283 12.563 -0.957 1.00 17.92 95 ALA A C 1
ATOM 704 O O . ALA A 1 115 ? -22.260 13.168 0.123 1.00 15.08 95 ALA A O 1
ATOM 706 N N . ALA A 1 116 ? -21.199 12.345 -1.702 1.00 17.10 96 ALA A N 1
ATOM 707 C CA . ALA A 1 116 ? -19.894 12.883 -1.278 1.00 17.41 96 ALA A CA 1
ATOM 708 C C . ALA A 1 116 ? -19.851 14.406 -1.220 1.00 18.13 96 ALA A C 1
ATOM 709 O O . ALA A 1 116 ? -19.370 15.000 -0.191 1.00 16.43 96 ALA A O 1
ATOM 711 N N . PRO A 1 117 ? -20.456 15.073 -2.207 1.00 18.19 97 PRO A N 1
ATOM 712 C CA . PRO A 1 117 ? -20.621 16.565 -2.093 1.00 19.04 97 PRO A CA 1
ATOM 713 C C . PRO A 1 117 ? -21.430 17.050 -0.868 1.00 18.89 97 PRO A C 1
ATOM 714 O O . PRO A 1 117 ? -21.010 17.887 -0.110 1.00 18.50 97 PRO A O 1
ATOM 718 N N . PHE A 1 118 ? -22.536 16.380 -0.617 1.00 16.40 98 PHE A N 1
ATOM 719 C CA . PHE A 1 118 ? -23.391 16.691 0.554 1.00 16.61 98 PHE A CA 1
ATOM 720 C C . PHE A 1 118 ? -22.630 16.472 1.854 1.00 17.74 98 PHE A C 1
ATOM 721 O O . PHE A 1 118 ? -22.761 17.293 2.784 1.00 19.20 98 PHE A O 1
ATOM 729 N N . ALA A 1 119 ? -21.789 15.417 1.907 1.00 15.81 99 ALA A N 1
ATOM 730 C CA . ALA A 1 119 ? -21.060 15.046 3.102 1.00 18.27 99 ALA A CA 1
ATOM 731 C C . ALA A 1 119 ? -19.875 16.034 3.380 1.00 19.48 99 ALA A C 1
ATOM 732 O O . ALA A 1 119 ? -19.204 15.865 4.412 1.00 18.81 99 ALA A O 1
ATOM 734 N N . GLY A 1 120 ? -19.662 17.002 2.463 1.00 17.96 100 GLY A N 1
ATOM 735 C CA . GLY A 1 120 ? -18.536 17.975 2.553 1.00 20.32 100 GLY A CA 1
ATOM 736 C C . GLY A 1 120 ? -17.186 17.372 2.214 1.00 20.03 100 GLY A C 1
ATOM 737 O O . GLY A 1 120 ? -16.181 17.881 2.668 1.00 20.09 100 GLY A O 1
ATOM 738 N N . HIS A 1 121 ? -17.099 16.318 1.388 1.00 17.33 101 HIS A N 1
A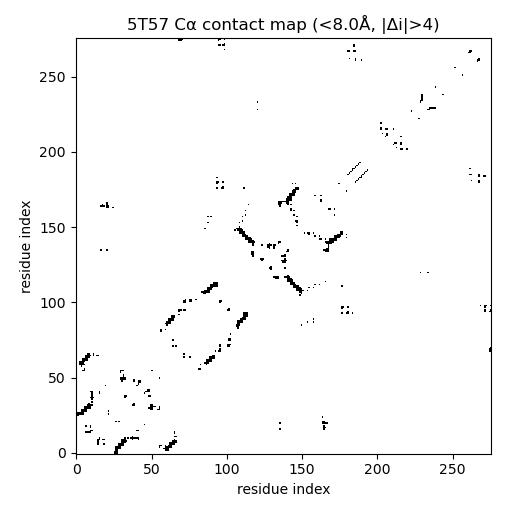TOM 739 C CA . HIS A 1 121 ? -15.837 15.703 1.043 1.00 16.96 101 HIS A CA 1
ATOM 740 C C . HIS A 1 121 ? -15.022 16.410 -0.053 1.00 18.50 101 HIS A C 1
ATOM 741 O O . HIS A 1 121 ? -13.854 16.032 -0.273 1.00 20.96 101 HIS A O 1
ATOM 748 N N . LEU A 1 122 ? -15.614 17.400 -0.752 1.00 17.52 102 LEU A N 1
ATOM 749 C CA . LEU A 1 122 ? -14.871 18.015 -1.844 1.00 17.93 102 LEU A CA 1
ATOM 750 C C . LEU A 1 122 ? -13.858 19.014 -1.270 1.00 17.95 102 LEU A C 1
ATOM 751 O O . LEU A 1 122 ? -14.030 19.499 -0.185 1.00 18.57 102 LEU A O 1
ATOM 756 N N . PRO A 1 123 ? -12.767 19.253 -2.011 1.00 18.39 103 PRO A N 1
ATOM 757 C CA . PRO A 1 123 ? -11.732 20.162 -1.473 1.00 19.53 103 PRO A CA 1
ATOM 758 C C . PRO A 1 123 ? -12.230 21.539 -1.053 1.00 18.27 103 PRO A C 1
ATOM 759 O O . PRO A 1 123 ? -13.183 22.090 -1.632 1.00 17.25 103 PRO A O 1
ATOM 763 N N . ASP A 1 124 ? -11.464 22.184 -0.130 1.00 20.69 104 ASP A N 1
ATOM 764 C CA . ASP A 1 124 ? -11.745 23.569 0.291 1.00 20.92 104 ASP A CA 1
ATOM 765 C C . ASP A 1 124 ? -11.068 24.506 -0.653 1.00 17.82 104 ASP A C 1
ATOM 766 O O . ASP A 1 124 ? -9.922 24.904 -0.446 1.00 19.71 104 ASP A O 1
ATOM 771 N N . ARG A 1 125 ? -11.743 24.753 -1.736 1.00 15.65 105 ARG A N 1
ATOM 772 C CA . ARG A 1 125 ? -11.268 25.506 -2.859 1.00 15.62 105 ARG A CA 1
ATOM 773 C C . ARG A 1 125 ? -12.423 26.410 -3.374 1.00 16.55 105 ARG A C 1
ATOM 774 O O . ARG A 1 125 ? -13.146 26.013 -4.328 1.00 16.31 105 ARG A O 1
ATOM 782 N N . PRO A 1 126 ? -12.619 27.604 -2.781 1.00 15.48 106 PRO A N 1
ATOM 783 C CA . PRO A 1 126 ? -13.730 28.486 -3.190 1.00 15.28 106 PRO A CA 1
ATOM 784 C C . PRO A 1 126 ? -13.701 28.888 -4.684 1.00 16.59 106 PRO A C 1
ATOM 785 O O . PRO A 1 126 ? -14.745 29.285 -5.297 1.00 17.79 106 PRO A O 1
ATOM 789 N N . ASP A 1 127 ? -12.507 28.778 -5.279 1.00 13.56 107 ASP A N 1
ATOM 790 C CA . ASP A 1 127 ? -12.231 29.118 -6.635 1.00 14.88 107 ASP A CA 1
ATOM 791 C C . ASP A 1 127 ? -12.491 28.062 -7.677 1.00 15.40 107 ASP A C 1
ATOM 792 O O . ASP A 1 127 ? -12.413 28.386 -8.876 1.00 17.26 107 ASP A O 1
ATOM 797 N N . LEU A 1 128 ? -12.932 26.864 -7.254 1.00 15.88 108 LEU A N 1
ATOM 798 C CA . LEU A 1 128 ? -13.356 25.862 -8.202 1.00 15.24 108 LEU A CA 1
ATOM 799 C C . LEU A 1 128 ? -14.881 25.807 -8.329 1.00 15.22 108 LEU A C 1
ATOM 800 O O . LEU A 1 128 ? -15.608 26.257 -7.424 1.00 15.92 108 LEU A O 1
ATOM 805 N N . THR A 1 129 ? -15.327 25.312 -9.477 1.00 14.94 109 THR A N 1
ATOM 806 C CA . THR A 1 129 ? -16.758 25.059 -9.716 1.00 15.43 109 THR A CA 1
ATOM 807 C C . THR A 1 129 ? -17.093 23.588 -9.422 1.00 15.36 109 THR A C 1
ATOM 808 O O . THR A 1 129 ? -16.339 22.688 -9.884 1.00 13.74 109 THR A O 1
ATOM 812 N N . TYR A 1 130 ? -18.171 23.354 -8.625 1.00 14.41 110 TYR A N 1
ATOM 813 C CA . TYR A 1 130 ? -18.589 21.984 -8.208 1.00 15.03 110 TYR A CA 1
ATOM 814 C C . TYR A 1 130 ? -19.995 21.767 -8.740 1.00 14.89 110 TYR A C 1
ATOM 815 O O . TYR A 1 130 ? -20.914 22.622 -8.508 1.00 17.04 110 TYR A O 1
ATOM 824 N N . PHE A 1 131 ? -20.172 20.683 -9.475 1.00 16.05 111 PHE A N 1
ATOM 825 C CA . PHE A 1 131 ? -21.445 20.418 -10.198 1.00 16.59 111 PHE A CA 1
ATOM 826 C C . PHE A 1 131 ? -21.805 18.954 -9.998 1.00 14.82 111 PHE A C 1
ATOM 827 O O . PHE A 1 131 ? -20.889 18.112 -9.939 1.00 14.17 111 PHE A O 1
ATOM 835 N N . VAL A 1 132 ? -23.074 18.675 -9.718 1.00 14.43 112 VAL A N 1
ATOM 836 C CA . VAL A 1 132 ? -23.536 17.267 -9.558 1.00 15.93 112 VAL A CA 1
ATOM 837 C C . VAL A 1 132 ? -24.628 17.015 -10.610 1.00 15.29 112 VAL A C 1
ATOM 838 O O . VAL A 1 132 ? -25.521 17.855 -10.778 1.00 13.54 112 VAL A O 1
ATOM 842 N N . ALA A 1 133 ? -24.611 15.850 -11.264 1.00 14.56 113 ALA A N 1
ATOM 843 C CA . ALA A 1 133 ? -25.637 15.520 -12.246 1.00 17.56 113 ALA A CA 1
ATOM 844 C C . ALA A 1 133 ? -25.977 14.024 -12.119 1.00 16.27 113 ALA A C 1
ATOM 845 O O . ALA A 1 133 ? -25.064 13.158 -12.306 1.00 16.53 113 ALA A O 1
ATOM 847 N N . HIS A 1 134 ? -27.264 13.742 -11.827 1.00 17.13 114 HIS A N 1
ATOM 848 C CA . HIS A 1 134 ? -27.695 12.404 -11.500 1.00 16.06 114 HIS A CA 1
ATOM 849 C C . HIS A 1 134 ? -28.900 12.137 -12.409 1.00 14.80 114 HIS A C 1
ATOM 850 O O . HIS A 1 134 ? -29.771 13.036 -12.601 1.00 17.10 114 HIS A O 1
ATOM 857 N N . PRO A 1 135 ? -28.950 10.969 -12.982 1.00 14.71 115 PRO A N 1
ATOM 858 C CA . PRO A 1 135 ? -30.056 10.667 -13.904 1.00 16.62 115 PRO A CA 1
ATOM 859 C C . PRO A 1 135 ? -31.320 10.156 -13.159 1.00 18.26 115 PRO A C 1
ATOM 860 O O . PRO A 1 135 ? -31.183 9.533 -12.116 1.00 16.73 115 PRO A O 1
ATOM 864 N N . CYS A 1 136 ? -32.478 10.390 -13.765 1.00 16.43 116 CYS A N 1
ATOM 865 C CA . CYS A 1 136 ? -33.753 9.811 -13.288 1.00 16.81 116 CYS A CA 1
ATOM 866 C C . CYS A 1 136 ? -33.979 8.341 -13.636 1.00 15.17 116 CYS A C 1
ATOM 867 O O . CYS A 1 136 ? -34.737 7.638 -12.887 1.00 15.70 116 CYS A O 1
ATOM 870 N N . HIS A 1 137 ? -33.367 7.889 -14.746 1.00 16.08 117 HIS A N 1
ATOM 871 C CA . HIS A 1 137 ? -33.705 6.662 -15.468 1.00 16.81 117 HIS A CA 1
ATOM 872 C C . HIS A 1 137 ? -35.043 6.835 -16.204 1.00 15.27 117 HIS A C 1
ATOM 873 O O . HIS A 1 137 ? -35.899 7.682 -15.852 1.00 16.20 117 HIS A O 1
ATOM 880 N N . PRO A 1 138 ? -35.232 6.032 -17.287 1.00 16.56 118 PRO A N 1
ATOM 881 C CA . PRO A 1 138 ? -36.501 6.104 -18.057 1.00 17.45 118 PRO A CA 1
ATOM 882 C C . PRO A 1 138 ? -37.727 5.730 -17.181 1.00 16.76 118 PRO A C 1
ATOM 883 O O . PRO A 1 138 ? -37.624 4.857 -16.275 1.00 18.33 118 PRO A O 1
ATOM 887 N N . LEU A 1 139 ? -38.781 6.505 -17.325 1.00 16.71 119 LEU A N 1
ATOM 888 C CA . LEU A 1 139 ? -40.010 6.338 -16.554 1.00 16.80 119 LEU A CA 1
ATOM 889 C C . LEU A 1 139 ? -40.617 4.955 -16.668 1.00 16.95 119 LEU A C 1
ATOM 890 O O . LEU A 1 139 ? -40.736 4.476 -17.768 1.00 16.31 119 LEU A O 1
ATOM 895 N N . ILE A 1 140 ? -41.079 4.351 -15.571 1.00 17.09 120 ILE A N 1
ATOM 896 C CA . ILE A 1 140 ? -41.758 3.046 -15.612 1.00 17.30 120 ILE A CA 1
ATOM 897 C C . ILE A 1 140 ? -43.030 3.064 -16.521 1.00 18.40 120 ILE A C 1
ATOM 898 O O . ILE A 1 140 ? -43.385 1.989 -17.037 1.00 20.27 120 ILE A O 1
ATOM 903 N N . PHE A 1 141 ? -43.727 4.199 -16.571 1.00 20.19 121 PHE A N 1
ATOM 904 C CA . PHE A 1 141 ? -44.892 4.465 -17.469 1.00 21.11 121 PHE A CA 1
ATOM 905 C C . PHE A 1 141 ? -44.372 5.398 -18.526 1.00 29.07 121 PHE A C 1
ATOM 906 O O . PHE A 1 141 ? -44.006 6.586 -18.236 1.00 36.10 121 PHE A O 1
ATOM 914 N N . ASN A 1 142 ? -44.294 4.868 -19.725 1.00 29.80 122 ASN A N 1
ATOM 915 C CA . ASN A 1 142 ? -43.640 5.558 -20.902 1.00 39.97 122 ASN A CA 1
ATOM 916 C C . ASN A 1 142 ? -44.299 5.001 -22.173 1.00 46.00 122 ASN A C 1
ATOM 917 O O . ASN A 1 142 ? -44.764 3.854 -22.189 1.00 51.44 122 ASN A O 1
ATOM 922 N N . ASP A 1 143 ? -44.350 5.779 -23.238 1.00 54.00 123 ASP A N 1
ATOM 923 C CA . ASP A 1 143 ? -44.783 5.163 -24.465 1.00 55.14 123 ASP A CA 1
ATOM 924 C C . ASP A 1 143 ? -43.781 5.277 -25.567 1.00 48.86 123 ASP A C 1
ATOM 925 O O . ASP A 1 143 ? -44.010 5.906 -26.566 1.00 51.38 123 ASP A O 1
ATOM 930 N N . GLU A 1 144 ? -42.638 4.666 -25.310 1.00 45.74 124 GLU A N 1
ATOM 931 C CA . GLU A 1 144 ? -41.572 4.567 -26.248 1.00 45.98 124 GLU A CA 1
ATOM 932 C C . GLU A 1 144 ? -42.094 3.679 -27.384 1.00 48.80 124 GLU A C 1
ATOM 933 O O . GLU A 1 144 ? -42.296 2.479 -27.183 1.00 39.77 124 GLU A O 1
ATOM 939 N N . THR A 1 145 ? -42.295 4.280 -28.561 1.00 48.93 125 THR A N 1
ATOM 940 C CA . THR A 1 145 ? -42.526 3.510 -29.836 1.00 50.65 125 THR A CA 1
ATOM 941 C C . THR A 1 145 ? -41.371 2.564 -30.118 1.00 43.02 125 THR A C 1
ATOM 942 O O . THR A 1 145 ? -41.598 1.488 -30.608 1.00 41.93 125 THR A O 1
ATOM 946 N N . ASP A 1 146 ? -40.119 3.000 -29.927 1.00 35.77 126 ASP A N 1
ATOM 947 C CA . ASP A 1 146 ? -39.015 2.127 -30.254 1.00 36.21 126 ASP A CA 1
ATOM 948 C C . ASP A 1 146 ? -39.007 0.940 -29.222 1.00 48.94 126 ASP A C 1
ATOM 949 O O . ASP A 1 146 ? -38.860 1.186 -28.010 1.00 41.33 126 ASP A O 1
ATOM 954 N N . PRO A 1 147 ? -39.214 -0.334 -29.704 1.00 56.77 127 PRO A N 1
ATOM 955 C CA . PRO A 1 147 ? -39.110 -1.463 -28.734 1.00 55.13 127 PRO A CA 1
ATOM 956 C C . PRO A 1 147 ? -37.742 -1.517 -27.922 1.00 53.51 127 PRO A C 1
ATOM 957 O O . PRO A 1 147 ? -37.801 -1.802 -26.702 1.00 42.30 127 PRO A O 1
ATOM 961 N N . GLU A 1 148 ? -36.602 -1.202 -28.586 1.00 41.17 128 GLU A N 1
ATOM 962 C CA . GLU A 1 148 ? -35.250 -1.065 -28.018 1.00 45.06 128 GLU A CA 1
ATOM 963 C C . GLU A 1 148 ? -35.068 0.034 -26.915 1.00 43.81 128 GLU A C 1
ATOM 964 O O . GLU A 1 148 ? -34.323 -0.116 -25.904 1.00 38.55 128 GLU A O 1
ATOM 970 N N . ALA A 1 149 ? -35.742 1.144 -27.147 1.00 38.12 129 ALA A N 1
ATOM 971 C CA . ALA A 1 149 ? -36.001 2.073 -26.101 1.00 36.72 129 ALA A CA 1
ATOM 972 C C . ALA A 1 149 ? -36.926 1.470 -25.038 1.00 40.78 129 ALA A C 1
ATOM 973 O O . ALA A 1 149 ? -36.761 1.795 -23.891 1.00 37.73 129 ALA A O 1
ATOM 975 N N . ARG A 1 150 ? -37.929 0.638 -25.378 1.00 46.52 130 ARG A N 1
ATOM 976 C CA . ARG A 1 150 ? -38.879 0.063 -24.320 1.00 49.50 130 ARG A CA 1
ATOM 977 C C . ARG A 1 150 ? -38.136 -0.875 -23.329 1.00 41.00 130 ARG A C 1
ATOM 978 O O . ARG A 1 150 ? -38.484 -0.928 -22.111 1.00 45.36 130 ARG A O 1
ATOM 986 N N . ARG A 1 151 ? -37.135 -1.570 -23.872 1.00 36.93 131 ARG A N 1
ATOM 987 C CA . ARG A 1 151 ? -36.199 -2.442 -23.115 1.00 44.68 131 ARG A CA 1
ATOM 988 C C . ARG A 1 151 ? -34.877 -1.779 -22.511 1.00 37.39 131 ARG A C 1
ATOM 989 O O . ARG A 1 151 ? -34.060 -2.467 -21.888 1.00 36.58 131 ARG A O 1
ATOM 997 N N . ASP A 1 152 ? -34.669 -0.477 -22.731 1.00 32.34 132 ASP A N 1
ATOM 998 C CA . ASP A 1 152 ? -33.602 0.316 -22.033 1.00 28.75 132 ASP A CA 1
ATOM 999 C C . ASP A 1 152 ? -34.151 0.810 -20.675 1.00 23.74 132 ASP A C 1
ATOM 1000 O O . ASP A 1 152 ? -34.809 1.894 -20.579 1.00 25.55 132 ASP A O 1
ATOM 1005 N N . TYR A 1 153 ? -33.927 -0.004 -19.634 1.00 21.48 133 TYR A N 1
ATOM 1006 C CA . TYR A 1 153 ? -34.349 0.289 -18.251 1.00 22.42 133 TYR A CA 1
ATOM 1007 C C . TYR A 1 153 ? -33.462 1.306 -17.541 1.00 20.35 133 TYR A C 1
ATOM 1008 O O . TYR A 1 153 ? -33.887 2.002 -16.650 1.00 20.45 133 TYR A O 1
ATOM 1017 N N . PHE A 1 154 ? -32.210 1.337 -17.920 1.00 21.40 134 PHE A N 1
ATOM 1018 C CA . PHE A 1 154 ? -31.190 2.137 -17.234 1.00 23.39 134 PHE A CA 1
ATOM 1019 C C . PHE A 1 154 ? -31.095 3.561 -17.734 1.00 23.17 134 PHE A C 1
ATOM 1020 O O . PHE A 1 154 ? -30.838 4.495 -16.967 1.00 21.39 134 PHE A O 1
ATOM 1028 N N . GLY A 1 155 ? -31.280 3.730 -19.039 1.00 20.69 135 GLY A N 1
ATOM 1029 C CA . GLY A 1 155 ? -31.111 5.034 -19.655 1.00 22.50 135 GLY A CA 1
ATOM 1030 C C . GLY A 1 155 ? -29.699 5.152 -20.234 1.00 21.41 135 GLY A C 1
ATOM 1031 O O . GLY A 1 155 ? -28.802 4.349 -19.935 1.00 22.90 135 GLY A O 1
ATOM 1032 N N . GLY A 1 156 ? -29.538 6.162 -21.053 1.00 22.78 136 GLY A N 1
ATOM 1033 C CA . GLY A 1 156 ? -28.263 6.454 -21.686 1.00 25.77 136 GLY A CA 1
ATOM 1034 C C . GLY A 1 156 ? -28.025 5.613 -22.903 1.00 25.30 136 GLY A C 1
ATOM 1035 O O . GLY A 1 156 ? -26.947 5.682 -23.479 1.00 27.40 136 GLY A O 1
ATOM 1036 N N . GLY A 1 157 ? -29.020 4.819 -23.300 1.00 28.56 137 GLY A N 1
ATOM 1037 C CA . GLY A 1 157 ? -28.955 3.930 -24.463 1.00 31.05 137 GLY A CA 1
ATOM 1038 C C . GLY A 1 157 ? -29.918 4.481 -25.519 1.00 29.09 137 GLY A C 1
ATOM 1039 O O . GLY A 1 157 ? -29.561 5.385 -26.277 1.00 34.96 137 GLY A O 1
ATOM 1040 N N . ALA A 1 158 ? -31.126 3.943 -25.555 1.00 29.57 138 ALA A N 1
ATOM 1041 C CA . ALA A 1 158 ? -32.158 4.347 -26.501 1.00 29.13 138 ALA A CA 1
ATOM 1042 C C . ALA A 1 158 ? -33.356 5.040 -25.928 1.00 26.08 138 ALA A C 1
ATOM 1043 O O . ALA A 1 158 ? -34.056 5.708 -26.666 1.00 25.81 138 ALA A O 1
ATOM 1045 N N . ALA A 1 159 ? -33.689 4.854 -24.645 1.00 24.07 139 ALA A N 1
ATOM 1046 C CA . ALA A 1 159 ? -34.905 5.439 -24.079 1.00 23.40 139 ALA A CA 1
ATOM 1047 C C . ALA A 1 159 ? -34.481 6.783 -23.476 1.00 21.60 139 ALA A C 1
ATOM 1048 O O . ALA A 1 159 ? -33.357 6.886 -22.968 1.00 24.30 139 ALA A O 1
ATOM 1050 N N . LYS A 1 160 ? -35.361 7.763 -23.567 1.00 20.01 140 LYS A N 1
ATOM 1051 C CA . LYS A 1 160 ? -35.156 9.076 -22.979 1.00 21.61 140 LYS A CA 1
ATOM 1052 C C . LYS A 1 160 ? -35.287 9.001 -21.451 1.00 22.61 140 LYS A C 1
ATOM 1053 O O . LYS A 1 160 ? -36.136 8.211 -20.893 1.00 18.50 140 LYS A O 1
ATOM 1059 N N . GLN A 1 161 ? -34.480 9.831 -20.801 1.00 19.11 141 GLN A N 1
ATOM 1060 C CA . GLN A 1 161 ? -34.562 9.981 -19.338 1.00 18.80 141 GLN A CA 1
ATOM 1061 C C . GLN A 1 161 ? -34.400 11.383 -18.934 1.00 19.57 141 GLN A C 1
ATOM 1062 O O . GLN A 1 161 ? -33.716 12.159 -19.631 1.00 18.07 141 GLN A O 1
ATOM 1068 N N . SER A 1 162 ? -35.091 11.762 -17.890 1.00 18.30 142 SER A N 1
ATOM 1069 C CA . SER A 1 162 ? -34.891 13.030 -17.264 1.00 19.06 142 SER A CA 1
ATOM 1070 C C . SER A 1 162 ? -33.612 13.029 -16.422 1.00 16.96 142 SER A C 1
ATOM 1071 O O . SER A 1 162 ? -33.103 11.976 -16.035 1.00 16.93 142 SER A O 1
ATOM 1074 N N . ILE A 1 163 ? -33.066 14.229 -16.220 1.00 16.90 143 ILE A N 1
ATOM 1075 C CA . ILE A 1 163 ? -31.852 14.425 -15.400 1.00 18.43 143 ILE A CA 1
ATOM 1076 C C . ILE A 1 163 ? -32.072 15.498 -14.357 1.00 15.89 143 ILE A C 1
ATOM 1077 O O . ILE A 1 163 ? -32.901 16.423 -14.515 1.00 16.13 143 ILE A O 1
ATOM 1082 N N . THR A 1 164 ? -31.314 15.389 -13.271 1.00 14.59 144 THR A N 1
ATOM 1083 C CA . THR A 1 164 ? -31.312 16.399 -12.216 1.00 14.88 144 THR A CA 1
ATOM 1084 C C . THR A 1 164 ? -29.869 16.858 -11.977 1.00 14.83 144 THR A C 1
ATOM 1085 O O . THR A 1 164 ? -28.948 16.010 -11.874 1.00 18.69 144 THR A O 1
ATOM 1089 N N . SER A 1 165 ? -29.670 18.162 -11.952 1.00 16.94 145 SER A N 1
ATOM 1090 C CA . SER A 1 165 ? -28.342 18.738 -11.733 1.00 16.14 145 SER A CA 1
ATOM 1091 C C . SER A 1 165 ? -28.339 19.851 -10.700 1.00 18.06 145 SER A C 1
ATOM 1092 O O . SER A 1 165 ? -29.298 20.633 -10.606 1.00 18.65 145 SER A O 1
ATOM 1095 N N . ALA A 1 166 ? -27.175 20.042 -10.059 1.00 16.73 146 ALA A N 1
ATOM 1096 C CA . ALA A 1 166 ? -26.995 21.119 -9.087 1.00 17.33 146 ALA A CA 1
ATOM 1097 C C . ALA A 1 166 ? -25.672 21.825 -9.315 1.00 16.40 146 ALA A C 1
ATOM 1098 O O . ALA A 1 166 ? -24.638 21.120 -9.461 1.00 16.74 146 ALA A O 1
ATOM 1100 N N . LEU A 1 167 ? -25.704 23.161 -9.315 1.00 16.77 147 LEU A N 1
ATOM 1101 C CA . LEU A 1 167 ? -24.434 23.938 -9.245 1.00 17.51 147 LEU A CA 1
ATOM 1102 C C . LEU A 1 167 ? -24.168 24.226 -7.766 1.00 20.60 147 LEU A C 1
ATOM 1103 O O . LEU A 1 167 ? -24.814 25.058 -7.140 1.00 23.28 147 LEU A O 1
ATOM 1108 N N . MET A 1 168 ? -23.252 23.481 -7.160 1.00 19.40 148 MET A N 1
ATOM 1109 C CA . MET A 1 168 ? -22.996 23.586 -5.737 1.00 20.78 148 MET A CA 1
ATOM 1110 C C . MET A 1 168 ? -22.114 24.836 -5.422 1.00 21.51 148 MET A C 1
ATOM 1111 O O . MET A 1 168 ? -22.335 25.505 -4.405 1.00 23.13 148 MET A O 1
ATOM 1116 N N . GLN A 1 169 ? -21.183 25.122 -6.308 1.00 19.32 149 GLN A N 1
ATOM 1117 C CA . GLN A 1 169 ? -20.361 26.333 -6.279 1.00 22.14 149 GLN A CA 1
ATOM 1118 C C . GLN A 1 169 ? -19.840 26.708 -7.620 1.00 22.17 149 GLN A C 1
ATOM 1119 O O . GLN A 1 169 ? -19.672 25.891 -8.546 1.00 18.27 149 GLN A O 1
ATOM 1125 N N . GLY A 1 170 ? -19.724 28.034 -7.793 1.00 22.57 150 GLY A N 1
ATOM 1126 C CA . GLY A 1 170 ? -19.286 28.601 -9.020 1.00 22.68 150 GLY A CA 1
ATOM 1127 C C . GLY A 1 170 ? -20.244 29.661 -9.537 1.00 26.43 150 GLY A C 1
ATOM 1128 O O . GLY A 1 170 ? -21.320 29.851 -8.965 1.00 24.91 150 GLY A O 1
ATOM 1129 N N . PRO A 1 171 ? -19.860 30.310 -10.647 1.00 25.54 151 PRO A N 1
ATOM 1130 C CA . PRO A 1 171 ? -20.700 31.337 -11.249 1.00 29.26 151 PRO A CA 1
ATOM 1131 C C . PRO A 1 171 ? -21.910 30.739 -11.957 1.00 27.26 151 PRO A C 1
ATOM 1132 O O . PRO A 1 171 ? -21.871 29.633 -12.466 1.00 23.91 151 PRO A O 1
ATOM 1136 N N . GLU A 1 172 ? -22.968 31.533 -12.052 1.00 28.88 152 GLU A N 1
ATOM 1137 C CA . GLU A 1 172 ? -24.213 31.120 -12.624 1.00 29.13 152 GLU A CA 1
ATOM 1138 C C . GLU A 1 172 ? -24.034 30.560 -14.039 1.00 28.63 152 GLU A C 1
ATOM 1139 O O . GLU A 1 172 ? -24.606 29.533 -14.440 1.00 29.45 152 GLU A O 1
ATOM 1145 N N . GLU A 1 173 ? -23.165 31.187 -14.808 1.00 31.67 153 GLU A N 1
ATOM 1146 C CA . GLU A 1 173 ? -22.805 30.732 -16.148 1.00 32.99 153 GLU A CA 1
ATOM 1147 C C . GLU A 1 173 ? -22.289 29.313 -16.262 1.00 28.29 153 GLU A C 1
ATOM 1148 O O . GLU A 1 173 ? -22.457 28.636 -17.267 1.00 33.85 153 GLU A O 1
ATOM 1154 N N . ALA A 1 174 ? -21.590 28.816 -15.232 1.00 26.17 154 ALA A N 1
ATOM 1155 C CA . ALA A 1 174 ? -21.139 27.431 -15.208 1.00 23.72 154 ALA A CA 1
ATOM 1156 C C . ALA A 1 174 ? -22.296 26.408 -15.148 1.00 24.41 154 ALA A C 1
ATOM 1157 O O . ALA A 1 174 ? -22.084 25.218 -15.446 1.00 22.95 154 ALA A O 1
ATOM 1159 N N . PHE A 1 175 ? -23.475 26.819 -14.689 1.00 24.08 155 PHE A N 1
ATOM 1160 C CA . PHE A 1 175 ? -24.593 25.856 -14.691 1.00 22.93 155 PHE A CA 1
ATOM 1161 C C . PHE A 1 175 ? -24.825 25.366 -16.107 1.00 25.22 155 PHE A C 1
ATOM 1162 O O . PHE A 1 175 ? -25.039 24.180 -16.332 1.00 22.77 155 PHE A O 1
ATOM 1170 N N . ASP A 1 176 ? -24.788 26.278 -17.065 1.00 21.71 156 ASP A N 1
ATOM 1171 C CA . ASP A 1 176 ? -25.124 25.930 -18.417 1.00 25.64 156 ASP A CA 1
ATOM 1172 C C . ASP A 1 176 ? -24.153 24.978 -18.982 1.00 24.68 156 ASP A C 1
ATOM 1173 O O . ASP A 1 176 ? -24.543 24.079 -19.701 1.00 23.62 156 ASP A O 1
ATOM 1178 N N . LEU A 1 177 ? -22.888 25.094 -18.592 1.00 21.74 157 LEU A N 1
ATOM 1179 C CA . LEU A 1 177 ? -21.887 24.220 -19.132 1.00 22.17 157 LEU A CA 1
ATOM 1180 C C . LEU A 1 177 ? -22.075 22.821 -18.530 1.00 19.84 157 LEU A C 1
ATOM 1181 O O . LEU A 1 177 ? -21.972 21.799 -19.207 1.00 19.96 157 LEU A O 1
ATOM 1186 N N . GLY A 1 178 ? -22.279 22.795 -17.236 1.00 19.07 158 GLY A N 1
ATOM 1187 C CA . GLY A 1 178 ? -22.481 21.518 -16.549 1.00 19.26 158 GLY A CA 1
ATOM 1188 C C . GLY A 1 178 ? -23.726 20.780 -17.101 1.00 17.97 158 GLY A C 1
ATOM 1189 O O . GLY A 1 178 ? -23.683 19.583 -17.331 1.00 17.37 158 GLY A O 1
ATOM 1190 N N . GLU A 1 179 ? -24.807 21.507 -17.232 1.00 18.53 159 GLU A N 1
ATOM 1191 C CA . GLU A 1 179 ? -26.031 20.930 -17.771 1.00 19.65 159 GLU A CA 1
ATOM 1192 C C . GLU A 1 179 ? -25.812 20.389 -19.205 1.00 19.85 159 GLU A C 1
ATOM 1193 O O . GLU A 1 179 ? -26.316 19.307 -19.593 1.00 19.20 159 GLU A O 1
ATOM 1199 N N . ALA A 1 180 ? -25.060 21.134 -20.025 1.00 20.43 160 ALA A N 1
ATOM 1200 C CA . ALA A 1 180 ? -24.753 20.619 -21.389 1.00 21.10 160 ALA A CA 1
ATOM 1201 C C . ALA A 1 180 ? -24.015 19.329 -21.395 1.00 21.13 160 ALA A C 1
ATOM 1202 O O . ALA A 1 180 ? -24.297 18.416 -22.187 1.00 18.82 160 ALA A O 1
ATOM 1204 N N . VAL A 1 181 ? -23.025 19.220 -20.501 1.00 19.99 161 VAL A N 1
ATOM 1205 C CA . VAL A 1 181 ? -22.279 17.978 -20.406 1.00 18.01 161 VAL A CA 1
ATOM 1206 C C . VAL A 1 181 ? -23.212 16.818 -19.947 1.00 17.21 161 VAL A C 1
ATOM 1207 O O . VAL A 1 181 ? -23.164 15.732 -20.526 1.00 16.99 161 VAL A O 1
ATOM 1211 N N . ALA A 1 182 ? -23.980 17.084 -18.895 1.00 18.34 162 ALA A N 1
ATOM 1212 C CA . ALA A 1 182 ? -24.986 16.159 -18.353 1.00 18.27 162 ALA A CA 1
ATOM 1213 C C . ALA A 1 182 ? -25.940 15.673 -19.424 1.00 18.22 162 ALA A C 1
ATOM 1214 O O . ALA A 1 182 ? -26.156 14.454 -19.566 1.00 17.47 162 ALA A O 1
ATOM 1216 N N . LYS A 1 183 ? -26.424 16.599 -20.228 1.00 19.85 163 LYS A N 1
ATOM 1217 C CA . LYS A 1 183 ? -27.306 16.166 -21.358 1.00 19.89 163 LYS A CA 1
ATOM 1218 C C . LYS A 1 183 ? -26.609 15.269 -22.353 1.00 22.97 163 LYS A C 1
ATOM 1219 O O . LYS A 1 183 ? -27.241 14.388 -22.931 1.00 23.33 163 LYS A O 1
ATOM 1225 N N . VAL A 1 184 ? -25.318 15.457 -22.594 1.00 21.62 164 VAL A N 1
ATOM 1226 C CA . VAL A 1 184 ? -24.596 14.516 -23.422 1.00 19.87 164 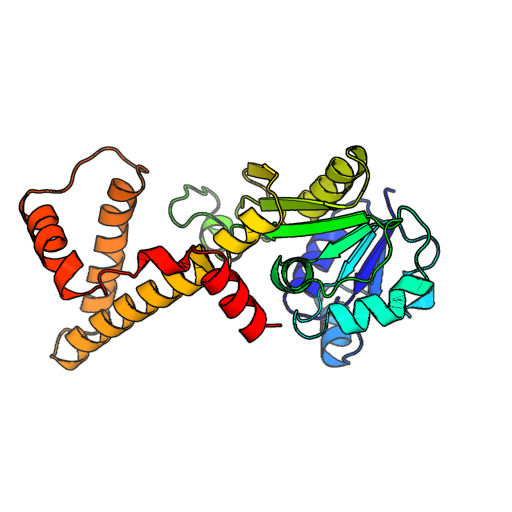VAL A CA 1
ATOM 1227 C C . VAL A 1 184 ? -24.338 13.156 -22.817 1.00 20.99 164 VAL A C 1
ATOM 1228 O O . VAL A 1 184 ? -24.614 12.121 -23.494 1.00 21.25 164 VAL A O 1
ATOM 1232 N N . ILE A 1 185 ? -23.843 13.113 -21.553 1.00 18.59 165 ILE A N 1
ATOM 1233 C CA . ILE A 1 185 ? -23.486 11.809 -20.943 1.00 18.97 165 ILE A CA 1
ATOM 1234 C C . ILE A 1 185 ? -24.687 10.927 -20.640 1.00 18.42 165 ILE A C 1
ATOM 1235 O O . ILE A 1 185 ? -24.578 9.743 -20.714 1.00 19.94 165 ILE A O 1
ATOM 1240 N N . TYR A 1 186 ? -25.839 11.553 -20.456 1.00 19.75 166 TYR A N 1
ATOM 1241 C CA . TYR A 1 186 ? -27.081 10.827 -20.102 1.00 17.38 166 TYR A CA 1
ATOM 1242 C C . TYR A 1 186 ? -28.099 10.687 -21.236 1.00 19.91 166 TYR A C 1
ATOM 1243 O O . TYR A 1 186 ? -29.221 10.130 -21.059 1.00 19.62 166 TYR A O 1
ATOM 1252 N N . ALA A 1 187 ? -27.718 11.152 -22.406 1.00 19.35 167 ALA A N 1
ATOM 1253 C CA . ALA A 1 187 ? -28.598 11.146 -23.572 1.00 20.45 167 ALA A CA 1
ATOM 1254 C C . ALA A 1 187 ? -29.138 9.738 -23.942 1.00 18.97 167 ALA A C 1
ATOM 1255 O O . ALA A 1 187 ? -28.420 8.750 -23.809 1.00 19.32 167 ALA A O 1
ATOM 1257 N N . PRO A 1 188 ? -30.372 9.659 -24.489 1.00 22.43 168 PRO A N 1
ATOM 1258 C CA . PRO A 1 188 ? -31.215 10.819 -24.835 1.00 20.73 168 PRO A CA 1
ATOM 1259 C C . PRO A 1 188 ? -31.998 11.389 -23.623 1.00 21.46 168 PRO A C 1
ATOM 1260 O O . PRO A 1 188 ? -32.276 10.648 -22.676 1.00 20.21 168 PRO A O 1
ATOM 1264 N N . ILE A 1 189 ? -32.353 12.669 -23.668 1.00 19.89 169 ILE A N 1
ATOM 1265 C CA . ILE A 1 189 ? -32.955 13.371 -22.573 1.00 20.65 169 ILE A CA 1
ATOM 1266 C C . ILE A 1 189 ? -34.389 13.662 -22.742 1.00 21.65 169 ILE A C 1
ATOM 1267 O O . ILE A 1 189 ? -34.828 14.060 -23.826 1.00 22.67 169 ILE A O 1
ATOM 1272 N N . LEU A 1 190 ? -35.135 13.482 -21.655 1.00 21.22 170 LEU A N 1
ATOM 1273 C CA . LEU A 1 190 ? -36.526 13.881 -21.524 1.00 22.92 170 LEU A CA 1
ATOM 1274 C C . LEU A 1 190 ? -36.574 15.319 -20.998 1.00 22.27 170 LEU A C 1
ATOM 1275 O O . LEU A 1 190 ? -36.582 16.251 -21.811 1.00 21.86 170 LEU A O 1
ATOM 1280 N N . ARG A 1 191 ? -36.582 15.538 -19.677 1.00 19.45 171 ARG A N 1
ATOM 1281 C CA . ARG A 1 191 ? -36.556 16.863 -19.090 1.00 20.15 171 ARG A CA 1
ATOM 1282 C C . ARG A 1 191 ? -35.256 17.032 -18.278 1.00 20.94 171 ARG A C 1
ATOM 1283 O O . ARG A 1 191 ? -34.691 16.034 -17.789 1.00 19.16 171 ARG A O 1
ATOM 1291 N N . SER A 1 192 ? -34.798 18.285 -18.166 1.00 20.28 172 SER A N 1
ATOM 1292 C CA . SER A 1 192 ? -33.567 18.589 -17.378 1.00 19.38 172 SER A CA 1
ATOM 1293 C C . SER A 1 192 ? -33.930 19.570 -16.273 1.00 20.64 172 SER A C 1
ATOM 1294 O O . SER A 1 192 ? -34.410 20.671 -16.549 1.00 19.34 172 SER A O 1
ATOM 1297 N N . TYR A 1 193 ? -33.704 19.202 -15.012 1.00 18.62 173 TYR A N 1
ATOM 1298 C CA . TYR A 1 193 ? -34.102 20.046 -13.898 1.00 18.28 173 TYR A CA 1
ATOM 1299 C C . TYR A 1 193 ? -32.868 20.559 -13.171 1.00 19.01 173 TYR A C 1
ATOM 1300 O O . TYR A 1 193 ? -31.882 19.826 -12.967 1.00 18.61 173 TYR A O 1
ATOM 1309 N N . ARG A 1 194 ? -33.033 21.746 -12.613 1.00 20.76 174 ARG A N 1
ATOM 1310 C CA . ARG A 1 194 ? -32.044 22.356 -11.714 1.00 21.77 174 ARG A CA 1
ATOM 1311 C C . ARG A 1 194 ? -32.510 22.269 -10.249 1.00 20.90 174 ARG A C 1
ATOM 1312 O O . ARG A 1 194 ? -33.579 22.768 -9.874 1.00 19.90 174 ARG A O 1
ATOM 1320 N N . LEU A 1 195 ? -31.675 21.655 -9.408 1.00 18.64 175 LEU A N 1
ATOM 1321 C CA . LEU A 1 195 ? -31.955 21.462 -8.012 1.00 20.20 175 LEU A CA 1
ATOM 1322 C C . LEU A 1 195 ? -30.800 21.984 -7.149 1.00 17.07 175 LEU A C 1
ATOM 1323 O O . LEU A 1 195 ? -29.721 22.318 -7.681 1.00 19.41 175 LEU A O 1
ATOM 1328 N N . THR A 1 196 ? -30.999 22.036 -5.812 1.00 18.11 176 THR A N 1
ATOM 1329 C CA . THR A 1 196 ? -29.867 22.249 -4.942 1.00 17.84 176 THR A CA 1
ATOM 1330 C C . THR A 1 196 ? -29.299 20.904 -4.563 1.00 18.60 176 THR A C 1
ATOM 1331 O O . THR A 1 196 ? -29.990 19.819 -4.710 1.00 18.55 176 THR A O 1
ATOM 1335 N N . VAL A 1 197 ? -28.093 20.903 -3.994 1.00 17.47 177 VAL A N 1
ATOM 1336 C CA . VAL A 1 197 ? -27.561 19.597 -3.479 1.00 19.30 177 VAL A CA 1
ATOM 1337 C C . VAL A 1 197 ? -28.458 19.037 -2.351 1.00 17.09 177 VAL A C 1
ATOM 1338 O O . VAL A 1 197 ? -28.677 17.828 -2.280 1.00 16.06 177 VAL A O 1
ATOM 1342 N N . ASP A 1 198 ? -29.009 19.911 -1.511 1.00 18.34 178 ASP A N 1
ATOM 1343 C CA . ASP A 1 198 ? -29.914 19.423 -0.422 1.00 20.09 178 ASP A CA 1
ATOM 1344 C C . ASP A 1 198 ? -31.134 18.727 -1.023 1.00 19.15 178 ASP A C 1
ATOM 1345 O O . ASP A 1 198 ? -31.620 17.674 -0.520 1.00 17.21 178 ASP A O 1
ATOM 1350 N N . GLN A 1 199 ? -31.662 19.297 -2.110 1.00 16.81 179 GLN A N 1
ATOM 1351 C CA . GLN A 1 199 ? -32.799 18.667 -2.756 1.00 16.37 179 GLN A CA 1
ATOM 1352 C C . GLN A 1 199 ? -32.452 17.330 -3.392 1.00 17.29 179 GLN A C 1
ATOM 1353 O O . GLN A 1 199 ? -33.262 16.396 -3.364 1.00 16.57 179 GLN A O 1
ATOM 1359 N N . MET A 1 200 ? -31.293 17.253 -4.027 1.00 14.78 180 MET A N 1
ATOM 1360 C CA . MET A 1 200 ? -30.799 16.036 -4.560 1.00 14.42 180 MET A CA 1
ATOM 1361 C C . MET A 1 200 ? -30.689 14.928 -3.523 1.00 14.99 180 MET A C 1
ATOM 1362 O O . MET A 1 200 ? -31.060 13.757 -3.804 1.00 14.45 180 MET A O 1
ATOM 1367 N N . ALA A 1 201 ? -30.265 15.290 -2.317 1.00 14.74 181 ALA A N 1
ATOM 1368 C CA . ALA A 1 201 ? -30.196 14.350 -1.186 1.00 15.15 181 ALA A CA 1
ATOM 1369 C C . ALA A 1 201 ? -31.562 13.822 -0.677 1.00 14.61 181 ALA A C 1
ATOM 1370 O O . ALA A 1 201 ? -31.684 12.664 -0.349 1.00 15.68 181 ALA A O 1
ATOM 1372 N N . LEU A 1 202 ? -32.585 14.676 -0.645 1.00 14.84 182 LEU A N 1
ATOM 1373 C CA . LEU A 1 202 ? -33.945 14.260 -0.427 1.00 15.25 182 LEU A CA 1
ATOM 1374 C C . LEU A 1 202 ? -34.297 13.199 -1.461 1.00 14.25 182 LEU A C 1
ATOM 1375 O O . LEU A 1 202 ? -34.951 12.213 -1.078 1.00 14.73 182 LEU A O 1
ATOM 1380 N N . LEU A 1 203 ? -34.022 13.425 -2.724 1.00 13.68 183 LEU A N 1
ATOM 1381 C CA . LEU A 1 203 ? -34.333 12.448 -3.791 1.00 13.67 183 LEU A CA 1
ATOM 1382 C C . LEU A 1 203 ? -33.580 11.133 -3.623 1.00 14.38 183 LEU A C 1
ATOM 1383 O O . LEU A 1 203 ? -34.154 10.011 -3.824 1.00 14.20 183 LEU A O 1
ATOM 1388 N N . GLU A 1 204 ? -32.307 11.229 -3.280 1.00 13.40 184 GLU A N 1
ATOM 1389 C CA . GLU A 1 204 ? -31.466 10.018 -3.156 1.00 13.94 184 GLU A CA 1
ATOM 1390 C C . GLU A 1 204 ? -30.384 10.294 -2.142 1.00 14.69 184 GLU A C 1
ATOM 1391 O O . GLU A 1 204 ? -29.561 11.170 -2.456 1.00 15.93 184 GLU A O 1
ATOM 1397 N N . PRO A 1 205 ? -30.276 9.569 -1.031 1.00 15.54 185 PRO A N 1
ATOM 1398 C CA . PRO A 1 205 ? -30.962 8.264 -0.785 1.00 15.91 185 PRO A CA 1
ATOM 1399 C C . PRO A 1 205 ? -32.445 8.313 -0.419 1.00 13.88 185 PRO A C 1
ATOM 1400 O O . PRO A 1 205 ? -33.133 7.263 -0.463 1.00 13.55 185 PRO A O 1
ATOM 1404 N N . GLY A 1 206 ? -33.005 9.489 -0.125 1.00 13.82 186 GLY A N 1
ATOM 1405 C CA . GLY A 1 206 ? -34.287 9.483 0.605 1.00 14.68 186 GLY A CA 1
ATOM 1406 C C . GLY A 1 206 ? -35.459 8.810 -0.101 1.00 15.25 186 GLY A C 1
ATOM 1407 O O . GLY A 1 206 ? -36.024 7.848 0.374 1.00 14.88 186 GLY A O 1
ATOM 1408 N N . LEU A 1 207 ? -35.827 9.361 -1.249 1.00 14.42 187 LEU A N 1
ATOM 1409 C CA . LEU A 1 207 ? -36.955 8.896 -1.989 1.00 14.20 187 LEU A CA 1
ATOM 1410 C C . LEU A 1 207 ? -36.666 7.599 -2.770 1.00 13.93 187 LEU A C 1
ATOM 1411 O O . LEU A 1 207 ? -37.480 6.628 -2.722 1.00 13.45 187 LEU A O 1
ATOM 1416 N N . SER A 1 208 ? -35.579 7.550 -3.534 1.00 14.09 188 SER A N 1
ATOM 1417 C CA . SER A 1 208 ? -35.331 6.387 -4.407 1.00 14.47 188 SER A CA 1
ATOM 1418 C C . SER A 1 208 ? -34.825 5.128 -3.697 1.00 14.69 188 SER A C 1
ATOM 1419 O O . SER A 1 208 ? -35.130 4.026 -4.159 1.00 14.63 188 SER A O 1
ATOM 1422 N N . GLU A 1 209 ? -34.112 5.278 -2.570 1.00 13.88 189 GLU A N 1
ATOM 1423 C CA . GLU A 1 209 ? -33.459 4.150 -1.912 1.00 14.55 189 GLU A CA 1
ATOM 1424 C C . GLU A 1 209 ? -34.106 3.822 -0.559 1.00 13.95 189 GLU A C 1
ATOM 1425 O O . GLU A 1 209 ? -34.705 2.714 -0.400 1.00 14.46 189 GLU A O 1
ATOM 1431 N N . THR A 1 210 ? -34.101 4.781 0.350 1.00 14.59 190 THR A N 1
ATOM 1432 C CA . THR A 1 210 ? -34.719 4.538 1.634 1.00 15.40 190 THR A CA 1
ATOM 1433 C C . THR A 1 210 ? -36.187 4.203 1.495 1.00 14.36 190 THR A C 1
ATOM 1434 O O . THR A 1 210 ? -36.648 3.201 2.132 1.00 13.14 190 THR A O 1
ATOM 1438 N N . ILE A 1 211 ? -36.897 4.978 0.696 1.00 13.55 191 ILE A N 1
ATOM 1439 C CA . ILE A 1 211 ? -38.298 4.683 0.383 1.00 13.90 191 ILE A CA 1
ATOM 1440 C C . ILE A 1 211 ? -38.456 3.678 -0.709 1.00 13.63 191 ILE A C 1
ATOM 1441 O O . ILE A 1 211 ? -38.962 2.554 -0.448 1.00 12.03 191 ILE A O 1
ATOM 1446 N N . CYS A 1 212 ? -38.193 4.052 -1.968 1.00 13.42 192 CYS A N 1
ATOM 1447 C CA . CYS A 1 212 ? -38.575 3.187 -3.074 1.00 12.93 192 CYS A CA 1
ATOM 1448 C C . CYS A 1 212 ? -37.970 1.762 -3.056 1.00 14.07 192 CYS A C 1
ATOM 1449 O O . CYS A 1 212 ? -38.706 0.750 -3.090 1.00 13.22 192 CYS A O 1
ATOM 1452 N N . ALA A 1 213 ? -36.655 1.656 -2.956 1.00 12.29 193 ALA A N 1
ATOM 1453 C CA . ALA A 1 213 ? -35.992 0.354 -2.967 1.00 13.13 193 ALA A CA 1
ATOM 1454 C C . ALA A 1 213 ? -36.510 -0.514 -1.814 1.00 13.10 193 ALA A C 1
ATOM 1455 O O . ALA A 1 213 ? -36.851 -1.681 -2.009 1.00 13.24 193 ALA A O 1
ATOM 1457 N N . THR A 1 214 ? -36.588 0.065 -0.597 1.00 12.94 194 THR A N 1
ATOM 1458 C CA . THR A 1 214 ? -37.078 -0.725 0.551 1.00 11.85 194 THR A CA 1
ATOM 1459 C C . THR A 1 214 ? -38.506 -1.256 0.325 1.00 12.18 194 THR A C 1
ATOM 1460 O O . THR A 1 214 ? -38.766 -2.424 0.557 1.00 12.35 194 THR A O 1
ATOM 1464 N N . LEU A 1 215 ? -39.407 -0.414 -0.186 1.00 10.47 195 LEU A N 1
ATOM 1465 C CA . LEU A 1 215 ? -40.773 -0.831 -0.356 1.00 11.40 195 LEU A CA 1
ATOM 1466 C C . LEU A 1 215 ? -40.938 -1.807 -1.526 1.00 11.33 195 LEU A C 1
ATOM 1467 O O . LEU A 1 215 ? -41.795 -2.698 -1.443 1.00 13.65 195 LEU A O 1
ATOM 1472 N N . LEU A 1 216 ? -40.168 -1.673 -2.580 1.00 12.56 196 LEU A N 1
ATOM 1473 C CA . LEU A 1 216 ? -40.143 -2.746 -3.602 1.00 13.91 196 LEU A CA 1
ATOM 1474 C C . LEU A 1 216 ? -39.642 -4.122 -3.055 1.00 14.27 196 LEU A C 1
ATOM 1475 O O . LEU A 1 216 ? -40.221 -5.173 -3.332 1.00 15.01 196 LEU A O 1
ATOM 1480 N N . GLN A 1 217 ? -38.641 -4.077 -2.218 1.00 15.87 197 GLN A N 1
ATOM 1481 C CA . GLN A 1 217 ? -38.189 -5.229 -1.435 1.00 15.51 197 GLN A CA 1
ATOM 1482 C C . GLN A 1 217 ? -39.312 -5.846 -0.616 1.00 13.95 197 GLN A C 1
ATOM 1483 O O . GLN A 1 217 ? -39.504 -7.045 -0.625 1.00 13.15 197 GLN A O 1
ATOM 1489 N N . VAL A 1 218 ? -40.090 -5.021 0.080 1.00 13.21 198 VAL A N 1
ATOM 1490 C CA . VAL A 1 218 ? -41.208 -5.506 0.827 1.00 13.37 198 VAL A CA 1
ATOM 1491 C C . VAL A 1 218 ? -42.224 -6.146 -0.133 1.00 12.13 198 VAL A C 1
ATOM 1492 O O . VAL A 1 218 ? -42.778 -7.181 0.169 1.00 14.16 198 VAL A O 1
ATOM 1496 N N . MET A 1 219 ? -42.546 -5.491 -1.227 1.00 13.50 199 MET A N 1
ATOM 1497 C CA . MET A 1 219 ? -43.469 -6.109 -2.197 1.00 14.49 199 MET A CA 1
ATOM 1498 C C . MET A 1 219 ? -42.990 -7.475 -2.710 1.00 12.70 199 MET A C 1
ATOM 1499 O O . MET A 1 219 ? -43.788 -8.421 -2.807 1.00 13.96 199 MET A O 1
ATOM 1504 N N . ARG A 1 220 ? -41.690 -7.612 -2.909 1.00 13.65 200 ARG A N 1
ATOM 1505 C CA . ARG A 1 220 ? -41.142 -8.856 -3.405 1.00 14.22 200 ARG A CA 1
ATOM 1506 C C . ARG A 1 220 ? -41.228 -9.940 -2.278 1.00 13.39 200 ARG A C 1
ATOM 1507 O O . ARG A 1 220 ? -41.601 -11.108 -2.510 1.00 14.33 200 ARG A O 1
ATOM 1515 N N . GLU A 1 221 ? -40.925 -9.514 -1.060 1.00 13.31 201 GLU A N 1
ATOM 1516 C CA . GLU A 1 221 ? -41.066 -10.412 0.087 1.00 13.74 201 GLU A CA 1
ATOM 1517 C C . GLU A 1 221 ? -42.510 -10.920 0.212 1.00 14.04 201 GLU A C 1
ATOM 1518 O O . GLU A 1 221 ? -42.755 -12.103 0.553 1.00 14.28 201 GLU A O 1
ATOM 1524 N N . ALA A 1 222 ? -43.481 -10.001 0.028 1.00 13.14 202 ALA A N 1
ATOM 1525 C CA . ALA A 1 222 ? -44.921 -10.355 0.109 1.00 12.02 202 ALA A CA 1
ATOM 1526 C C . ALA A 1 222 ? -45.241 -11.337 -0.980 1.00 12.87 202 ALA A C 1
ATOM 1527 O O . ALA A 1 222 ? -45.900 -12.401 -0.720 1.00 13.31 202 ALA A O 1
ATOM 1529 N N . MET A 1 223 ? -44.771 -11.063 -2.199 1.00 12.19 203 MET A N 1
ATOM 1530 C CA . MET A 1 223 ? -45.012 -11.947 -3.292 1.00 13.98 203 MET A CA 1
ATOM 1531 C C . MET A 1 223 ? -44.470 -13.386 -3.018 1.00 14.18 203 MET A C 1
ATOM 1532 O O . MET A 1 223 ? -45.194 -14.431 -3.130 1.00 15.61 203 MET A O 1
ATOM 1537 N N . ASP A 1 224 ? -43.249 -13.405 -2.530 1.00 14.14 204 ASP A N 1
ATOM 1538 C CA . ASP A 1 224 ? -42.584 -14.654 -2.170 1.00 14.70 204 ASP A CA 1
ATOM 1539 C C . ASP A 1 224 ? -43.353 -15.406 -1.098 1.00 16.45 204 ASP A C 1
ATOM 1540 O O . ASP A 1 224 ? -43.382 -16.657 -1.136 1.00 17.36 204 ASP A O 1
ATOM 1545 N N . GLU A 1 225 ? -43.950 -14.669 -0.146 1.00 15.47 205 GLU A N 1
ATOM 1546 C CA . GLU A 1 225 ? -44.718 -15.307 0.915 1.00 15.55 205 GLU A CA 1
ATOM 1547 C C . GLU A 1 225 ? -46.043 -16.010 0.377 1.00 15.98 205 GLU A C 1
ATOM 1548 O O . GLU A 1 225 ? -46.388 -17.126 0.794 1.00 16.73 205 GLU A O 1
ATOM 1554 N N . THR A 1 226 ? -46.725 -15.363 -0.573 1.00 15.82 206 THR A N 1
ATOM 1555 C CA . THR A 1 226 ? -47.902 -15.989 -1.160 1.00 16.46 206 THR A CA 1
ATOM 1556 C C . THR A 1 226 ? -47.501 -17.280 -1.916 1.00 17.59 206 THR A C 1
ATOM 1557 O O . THR A 1 226 ? -48.272 -18.230 -1.905 1.00 18.60 206 THR A O 1
ATOM 1561 N N . VAL A 1 227 ? -46.305 -17.305 -2.513 1.00 16.41 207 VAL A N 1
ATOM 1562 C CA . VAL A 1 227 ? -45.748 -18.515 -3.213 1.00 18.21 207 VAL A CA 1
ATOM 1563 C C . VAL A 1 227 ? -45.379 -19.615 -2.223 1.00 19.02 207 VAL A C 1
ATOM 1564 O O . VAL A 1 227 ? -45.756 -20.780 -2.379 1.00 18.98 207 VAL A O 1
ATOM 1568 N N . ARG A 1 228 ? -44.711 -19.236 -1.148 1.00 18.14 208 ARG A N 1
ATOM 1569 C CA . ARG A 1 228 ? -44.473 -20.151 0.009 1.00 21.34 208 ARG A CA 1
ATOM 1570 C C . ARG A 1 228 ? -45.745 -20.839 0.483 1.00 21.51 208 ARG A C 1
ATOM 1571 O O . ARG A 1 228 ? -45.712 -22.040 0.776 1.00 21.04 208 ARG A O 1
ATOM 1579 N N . ARG A 1 229 ? -46.852 -20.090 0.535 1.00 20.33 209 ARG A N 1
ATOM 1580 C CA . ARG A 1 229 ? -48.136 -20.546 0.999 1.00 21.21 209 ARG A CA 1
ATOM 1581 C C . ARG A 1 229 ? -48.878 -21.328 -0.051 1.00 21.68 209 ARG A C 1
ATOM 1582 O O . ARG A 1 229 ? -50.035 -21.757 0.221 1.00 26.16 209 ARG A O 1
ATOM 1590 N N . GLY A 1 230 ? -48.299 -21.481 -1.247 1.00 23.35 210 GLY A N 1
ATOM 1591 C CA . GLY A 1 230 ? -48.861 -22.356 -2.333 1.00 22.69 210 GLY A CA 1
ATOM 1592 C C . GLY A 1 230 ? -49.368 -21.695 -3.592 1.00 24.17 210 GLY A C 1
ATOM 1593 O O . GLY A 1 230 ? -49.736 -22.376 -4.557 1.00 24.27 210 GLY A O 1
ATOM 1594 N N . VAL A 1 231 ? -49.358 -20.368 -3.676 1.00 21.30 211 VAL A N 1
ATOM 1595 C CA . VAL A 1 231 ? -49.674 -19.760 -4.951 1.00 22.50 211 VAL A CA 1
ATOM 1596 C C . VAL A 1 231 ? -48.576 -20.063 -5.982 1.00 19.57 211 VAL A C 1
ATOM 1597 O O . VAL A 1 231 ? -47.353 -19.958 -5.712 1.00 18.00 211 VAL A O 1
ATOM 1601 N N . PRO A 1 232 ? -48.967 -20.458 -7.217 1.00 22.50 212 PRO A N 1
ATOM 1602 C CA . PRO A 1 232 ? -47.959 -20.738 -8.220 1.00 23.53 212 PRO A CA 1
ATOM 1603 C C . PRO A 1 232 ? -47.072 -19.518 -8.449 1.00 21.72 212 PRO A C 1
ATOM 1604 O O . PRO A 1 232 ? -47.551 -18.390 -8.446 1.00 19.95 212 PRO A O 1
ATOM 1608 N N . LYS A 1 233 ? -45.812 -19.741 -8.622 1.00 20.28 213 LYS A N 1
ATOM 1609 C CA . LYS A 1 233 ? -44.841 -18.685 -8.652 1.00 23.38 213 LYS A CA 1
ATOM 1610 C C . LYS A 1 233 ? -45.117 -17.638 -9.728 1.00 20.40 213 LYS A C 1
ATOM 1611 O O . LYS A 1 233 ? -45.125 -16.415 -9.465 1.00 20.85 213 LYS A O 1
ATOM 1617 N N . GLU A 1 234 ? -45.358 -18.093 -10.947 1.00 18.96 214 GLU A N 1
ATOM 1618 C CA . GLU A 1 234 ? -45.641 -17.190 -12.033 1.00 20.82 214 GLU A CA 1
ATOM 1619 C C . GLU A 1 234 ? -46.942 -16.459 -11.890 1.00 17.20 214 GLU A C 1
ATOM 1620 O O . GLU A 1 234 ? -47.077 -15.330 -12.358 1.00 17.92 214 GLU A O 1
ATOM 1626 N N . ALA A 1 235 ? -47.932 -17.099 -11.292 1.00 17.70 215 ALA A N 1
ATOM 1627 C CA . ALA A 1 235 ? -49.228 -16.437 -11.017 1.00 18.08 215 ALA A CA 1
ATOM 1628 C C . ALA A 1 235 ? -49.025 -15.273 -10.060 1.00 15.47 215 ALA A C 1
ATOM 1629 O O . ALA A 1 235 ? -49.566 -14.165 -10.294 1.00 16.91 215 ALA A O 1
ATOM 1631 N N . ALA A 1 236 ? -48.290 -15.496 -9.003 1.00 16.66 216 ALA A N 1
ATOM 1632 C CA . ALA A 1 236 ? -48.075 -14.409 -8.041 1.00 15.78 216 ALA A CA 1
ATOM 1633 C C . ALA A 1 236 ? -47.344 -13.191 -8.669 1.00 16.13 216 ALA A C 1
ATOM 1634 O O . ALA A 1 236 ? -47.655 -12.017 -8.385 1.00 15.05 216 ALA A O 1
ATOM 1636 N N . ARG A 1 237 ? -46.353 -13.491 -9.502 1.00 15.77 217 ARG A N 1
ATOM 1637 C CA . ARG A 1 237 ? -45.608 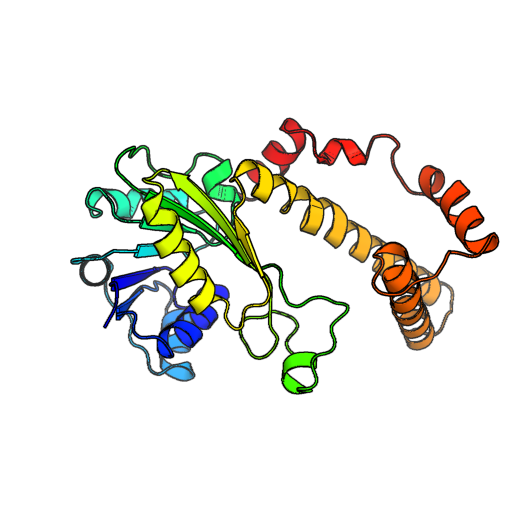-12.473 -10.207 1.00 15.76 217 ARG A CA 1
ATOM 1638 C C . ARG A 1 237 ? -46.494 -11.732 -11.198 1.00 16.09 217 ARG A C 1
ATOM 1639 O O . ARG A 1 237 ? -46.558 -10.502 -11.186 1.00 14.66 217 ARG A O 1
ATOM 1647 N N . ASP A 1 238 ? -47.306 -12.460 -11.999 1.00 14.70 218 ASP A N 1
ATOM 1648 C CA . ASP A 1 238 ? -48.201 -11.732 -12.918 1.00 14.43 218 ASP A CA 1
ATOM 1649 C C . ASP A 1 238 ? -49.241 -10.841 -12.195 1.00 13.98 218 ASP A C 1
ATOM 1650 O O . ASP A 1 238 ? -49.551 -9.744 -12.603 1.00 15.30 218 ASP A O 1
ATOM 1655 N N . PHE A 1 239 ? -49.789 -11.368 -11.097 1.00 15.17 219 PHE A N 1
ATOM 1656 C CA . PHE A 1 239 ? -50.808 -10.685 -10.376 1.00 14.91 219 PHE A CA 1
ATOM 1657 C C . PHE A 1 239 ? -50.291 -9.402 -9.787 1.00 13.97 219 PHE A C 1
ATOM 1658 O O . PHE A 1 239 ? -50.926 -8.372 -9.923 1.00 13.72 219 PHE A O 1
ATOM 1666 N N . LEU A 1 240 ? -49.135 -9.493 -9.125 1.00 15.72 220 LEU A N 1
ATOM 1667 C CA . LEU A 1 240 ? -48.495 -8.311 -8.522 1.00 14.53 220 LEU A CA 1
ATOM 1668 C C . LEU A 1 240 ? -48.107 -7.272 -9.526 1.00 14.17 220 LEU A C 1
ATOM 1669 O O . LEU A 1 240 ? -48.468 -6.095 -9.399 1.00 14.34 220 LEU A O 1
ATOM 1674 N N . LEU A 1 241 ? -47.444 -7.723 -10.601 1.00 15.86 221 LEU A N 1
ATOM 1675 C CA . LEU A 1 241 ? -46.948 -6.764 -11.609 1.00 15.17 221 LEU A CA 1
ATOM 1676 C C . LEU A 1 241 ? -48.083 -6.112 -12.419 1.00 15.16 221 LEU A C 1
ATOM 1677 O O . LEU A 1 241 ? -48.009 -4.935 -12.796 1.00 14.04 221 LE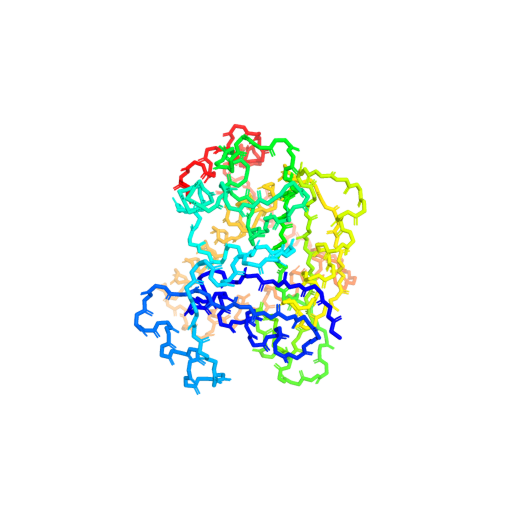U A O 1
ATOM 1682 N N . GLY A 1 242 ? -49.185 -6.863 -12.663 1.00 13.56 222 GLY A N 1
ATOM 1683 C CA . GLY A 1 242 ? -50.338 -6.280 -13.304 1.00 12.54 222 GLY A CA 1
ATOM 1684 C C . GLY A 1 242 ? -51.101 -5.297 -12.409 1.00 12.86 222 GLY A C 1
ATOM 1685 O O . GLY A 1 242 ? -51.470 -4.228 -12.866 1.00 14.83 222 GLY A O 1
ATOM 1686 N N . HIS A 1 243 ? -51.251 -5.610 -11.112 1.00 14.43 223 HIS A N 1
ATOM 1687 C CA . HIS A 1 243 ? -51.926 -4.685 -10.230 1.00 13.03 223 HIS A CA 1
ATOM 1688 C C . HIS A 1 243 ? -51.047 -3.433 -9.977 1.00 13.11 223 HIS A C 1
ATOM 1689 O O . HIS A 1 243 ? -51.598 -2.348 -9.867 1.00 13.00 223 HIS A O 1
ATOM 1696 N N . MET A 1 244 ? -49.750 -3.589 -9.941 1.00 14.10 224 MET A N 1
ATOM 1697 C CA . MET A 1 244 ? -48.827 -2.465 -9.844 1.00 15.21 224 MET A CA 1
ATOM 1698 C C . MET A 1 244 ? -48.988 -1.505 -11.007 1.00 15.20 224 MET A C 1
ATOM 1699 O O . MET A 1 244 ? -48.954 -0.293 -10.836 1.00 14.69 224 MET A O 1
ATOM 1704 N N . ASN A 1 245 ? -49.255 -2.081 -12.175 1.00 14.70 225 ASN A N 1
ATOM 1705 C CA . ASN A 1 245 ? -49.490 -1.269 -13.381 1.00 16.03 225 ASN A CA 1
ATOM 1706 C C . ASN A 1 245 ? -50.696 -0.380 -13.258 1.00 13.77 225 ASN A C 1
ATOM 1707 O O . ASN A 1 245 ? -50.606 0.830 -13.348 1.00 14.81 225 ASN A O 1
ATOM 1712 N N . ILE A 1 246 ? -51.850 -0.955 -12.962 1.00 15.39 226 ILE A N 1
ATOM 1713 C CA . ILE A 1 246 ? -53.103 -0.188 -12.935 1.00 15.04 226 ILE A CA 1
ATOM 1714 C C . ILE A 1 246 ? -53.137 0.696 -11.723 1.00 14.27 226 ILE A C 1
ATOM 1715 O O . ILE A 1 246 ? -53.514 1.842 -11.840 1.00 16.14 226 ILE A O 1
ATOM 1720 N N . LEU A 1 247 ? -52.736 0.150 -10.567 1.00 13.55 227 LEU A N 1
ATOM 1721 C CA . LEU A 1 247 ? -52.745 0.960 -9.346 1.00 15.65 227 LEU A CA 1
ATOM 1722 C C . LEU A 1 247 ? -51.755 2.125 -9.414 1.00 15.64 227 LEU A C 1
ATOM 1723 O O . LEU A 1 247 ? -52.102 3.262 -9.016 1.00 16.46 227 LEU A O 1
ATOM 1728 N N . GLY A 1 248 ? -50.542 1.843 -9.887 1.00 14.84 228 GLY A N 1
ATOM 1729 C CA . GLY A 1 248 ? -49.575 2.896 -10.044 1.00 15.28 228 GLY A CA 1
ATOM 1730 C C . GLY A 1 248 ? -49.993 3.935 -11.036 1.00 16.15 228 GLY A C 1
ATOM 1731 O O . GLY A 1 248 ? -49.760 5.146 -10.849 1.00 15.82 228 GLY A O 1
ATOM 1732 N N . ALA A 1 249 ? -50.606 3.497 -12.121 1.00 16.59 229 ALA A N 1
ATOM 1733 C CA . ALA A 1 249 ? -50.988 4.495 -13.168 1.00 16.21 229 ALA A CA 1
ATOM 1734 C C . ALA A 1 249 ? -52.026 5.479 -12.622 1.00 16.87 229 ALA A C 1
ATOM 1735 O O . ALA A 1 249 ? -52.011 6.698 -12.941 1.00 19.82 229 ALA A O 1
ATOM 1737 N N . VAL A 1 250 ? -52.941 4.979 -11.799 1.00 16.91 230 VAL A N 1
ATOM 1738 C CA . VAL A 1 250 ? -53.954 5.851 -11.192 1.00 17.91 230 VAL A CA 1
ATOM 1739 C C . VAL A 1 250 ? -53.314 6.758 -10.072 1.00 18.31 230 VAL A C 1
ATOM 1740 O O . VAL A 1 250 ? -53.484 7.996 -10.021 1.00 17.03 230 VAL A O 1
ATOM 1744 N N . ILE A 1 251 ? -52.561 6.146 -9.155 1.00 17.03 231 ILE A N 1
ATOM 1745 C CA . ILE A 1 251 ? -52.010 6.877 -7.974 1.00 17.12 231 ILE A CA 1
ATOM 1746 C C . ILE A 1 251 ? -51.100 7.997 -8.473 1.00 17.27 231 ILE A C 1
ATOM 1747 O O . ILE A 1 251 ? -51.071 9.054 -7.871 1.00 16.24 231 ILE A O 1
ATOM 1752 N N . PHE A 1 252 ? -50.361 7.751 -9.554 1.00 17.33 232 PHE A N 1
ATOM 1753 C CA . PHE A 1 252 ? -49.354 8.711 -10.085 1.00 18.12 232 PHE A CA 1
ATOM 1754 C C . PHE A 1 252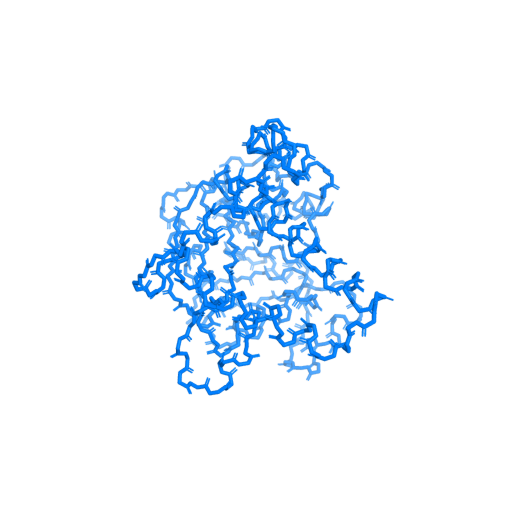 ? -49.906 9.523 -11.284 1.00 22.00 232 PHE A C 1
ATOM 1755 O O . PHE A 1 252 ? -49.155 10.220 -11.959 1.00 21.43 232 PHE A O 1
ATOM 1763 N N . ASN A 1 253 ? -51.228 9.486 -11.442 1.00 22.19 233 ASN A N 1
ATOM 1764 C CA . ASN A 1 253 ? -51.937 10.322 -12.403 1.00 23.92 233 ASN A CA 1
ATOM 1765 C C . ASN A 1 253 ? -51.439 10.142 -13.813 1.00 22.97 233 ASN A C 1
ATOM 1766 O O . ASN A 1 253 ? -51.366 11.119 -14.552 1.00 21.76 233 ASN A O 1
ATOM 1771 N N . GLU A 1 254 ? -51.003 8.947 -14.169 1.00 20.35 234 GLU A N 1
ATOM 1772 C CA . GLU A 1 254 ? -50.679 8.674 -15.528 1.00 23.99 234 GLU A CA 1
ATOM 1773 C C . GLU A 1 254 ? -51.997 8.584 -16.338 1.00 27.00 234 GLU A C 1
ATOM 1774 O O . GLU A 1 254 ? -52.028 8.938 -17.510 1.00 25.09 234 GLU A O 1
ATOM 1780 N N . ILE A 1 255 ? -53.071 8.093 -15.710 1.00 24.87 235 ILE A N 1
ATOM 1781 C CA . ILE A 1 255 ? -54.402 8.028 -16.358 1.00 27.51 235 ILE A CA 1
ATOM 1782 C C . ILE A 1 255 ? -55.431 8.543 -15.352 1.00 29.51 235 ILE A C 1
ATOM 1783 O O . ILE A 1 255 ? -55.180 8.511 -14.143 1.00 23.41 235 ILE A O 1
ATOM 1788 N N . PRO A 1 256 ? -56.628 8.996 -15.834 1.00 27.87 236 PRO A N 1
ATOM 1789 C CA . PRO A 1 256 ? -57.653 9.348 -14.838 1.00 29.72 236 PRO A CA 1
ATOM 1790 C C . PRO A 1 256 ? -58.176 8.108 -14.176 1.00 31.44 236 PRO A C 1
ATOM 1791 O O . PRO A 1 256 ? -58.001 6.966 -14.670 1.00 29.29 236 PRO A O 1
ATOM 1795 N N . GLY A 1 257 ? -58.794 8.315 -13.041 1.00 31.26 237 GLY A N 1
ATOM 1796 C CA . GLY A 1 257 ? -59.472 7.211 -12.394 1.00 35.03 237 GLY A CA 1
ATOM 1797 C C . GLY A 1 257 ? -59.394 7.444 -10.911 1.00 33.73 237 GLY A C 1
ATOM 1798 O O . GLY A 1 257 ? -58.738 8.381 -10.458 1.00 34.25 237 GLY A O 1
ATOM 1799 N N . ALA A 1 258 ? -60.084 6.595 -10.175 1.00 39.26 238 ALA A N 1
ATOM 1800 C CA . ALA A 1 258 ? -60.104 6.663 -8.713 1.00 41.71 238 ALA A CA 1
ATOM 1801 C C . ALA A 1 258 ? -60.242 5.285 -8.188 1.00 43.11 238 ALA A C 1
ATOM 1802 O O . ALA A 1 258 ? -60.903 4.430 -8.816 1.00 40.67 238 ALA A O 1
ATOM 1804 N N . PHE A 1 259 ? -59.634 5.061 -7.021 1.00 43.64 239 PHE A N 1
ATOM 1805 C CA . PHE A 1 259 ? -59.658 3.731 -6.423 1.00 42.90 239 PHE A CA 1
ATOM 1806 C C . PHE A 1 259 ? -61.040 3.390 -5.953 1.00 35.08 239 PHE A C 1
ATOM 1807 O O . PHE A 1 259 ? -61.732 4.260 -5.496 1.00 37.54 239 PHE A O 1
ATOM 1815 N N . SER A 1 260 ? -61.440 2.118 -6.082 1.00 34.64 240 SER A N 1
ATOM 1816 C CA . SER A 1 260 ? -62.709 1.644 -5.560 1.00 30.72 240 SER A CA 1
ATOM 1817 C C . SER A 1 260 ? -62.786 1.770 -4.030 1.00 30.33 240 SER A C 1
ATOM 1818 O O . SER A 1 260 ? -61.761 1.973 -3.348 1.00 25.84 240 SER A O 1
ATOM 1821 N N . ASP A 1 261 ? -63.986 1.614 -3.498 1.00 27.19 241 ASP A N 1
ATOM 1822 C CA . ASP A 1 261 ? -64.106 1.659 -2.064 1.00 29.65 241 ASP A CA 1
ATOM 1823 C C . ASP A 1 261 ? -63.300 0.526 -1.348 1.00 24.56 241 ASP A C 1
ATOM 1824 O O . ASP A 1 261 ? -62.770 0.722 -0.247 1.00 23.91 241 ASP A O 1
ATOM 1829 N N . ALA A 1 262 ? -63.239 -0.629 -1.980 1.00 23.85 242 ALA A N 1
ATOM 1830 C CA . ALA A 1 262 ? -62.508 -1.777 -1.463 1.00 25.62 242 ALA A CA 1
ATOM 1831 C C . ALA A 1 262 ? -61.003 -1.495 -1.353 1.00 24.74 242 ALA A C 1
ATOM 1832 O O . ALA A 1 262 ? -60.337 -1.852 -0.378 1.00 22.29 242 ALA A O 1
ATOM 1834 N N . CYS A 1 263 ? -60.470 -0.841 -2.374 1.00 23.86 243 CYS A N 1
ATOM 1835 C CA . CYS A 1 263 ? -59.076 -0.564 -2.421 1.00 24.40 243 CYS A CA 1
ATOM 1836 C C . CYS A 1 263 ? -58.763 0.504 -1.361 1.00 23.52 243 CYS A C 1
ATOM 1837 O O . CYS A 1 263 ? -57.803 0.385 -0.638 1.00 21.70 243 CYS A O 1
ATOM 1840 N N . ASN A 1 264 ? -59.592 1.543 -1.256 1.00 20.08 244 ASN A N 1
ATOM 1841 C CA . ASN A 1 264 ? -59.412 2.526 -0.209 1.00 20.30 244 ASN A CA 1
ATOM 1842 C C . ASN A 1 264 ? -59.487 1.978 1.162 1.00 19.08 244 ASN A C 1
ATOM 1843 O O . ASN A 1 264 ? -58.757 2.428 2.029 1.00 16.39 244 ASN A O 1
ATOM 1848 N N . LYS A 1 265 ? -60.374 1.011 1.373 1.00 16.78 245 LYS A N 1
ATOM 1849 C CA . LYS A 1 265 ? -60.482 0.335 2.666 1.00 16.52 245 LYS A CA 1
ATOM 1850 C C . LYS A 1 265 ? -59.174 -0.395 3.022 1.00 16.50 245 LYS A C 1
ATOM 1851 O O . LYS A 1 265 ? -58.703 -0.405 4.218 1.00 15.75 245 LYS A O 1
ATOM 1857 N N . ALA A 1 266 ? -58.615 -1.012 2.029 1.00 15.06 246 ALA A N 1
ATOM 1858 C CA . ALA A 1 266 ? -57.375 -1.721 2.264 1.00 15.91 246 ALA A CA 1
ATOM 1859 C C . ALA A 1 266 ? -56.238 -0.790 2.701 1.00 14.57 246 ALA A C 1
ATOM 1860 O O . ALA A 1 266 ? -55.391 -1.213 3.492 1.00 15.22 246 ALA A O 1
ATOM 1862 N N . ILE A 1 267 ? -56.173 0.400 2.114 1.00 15.43 247 ILE A N 1
ATOM 1863 C CA . ILE A 1 267 ? -55.146 1.425 2.434 1.00 15.72 247 ILE A CA 1
ATOM 1864 C C . ILE A 1 267 ? -55.420 2.002 3.779 1.00 17.99 247 ILE A C 1
ATOM 1865 O O . ILE A 1 267 ? -54.512 2.232 4.599 1.00 17.25 247 ILE A O 1
ATOM 1870 N N . GLU A 1 268 ? -56.703 2.248 4.040 1.00 15.57 248 GLU A N 1
ATOM 1871 C CA . GLU A 1 268 ? -57.106 2.710 5.344 1.00 16.12 248 GLU A CA 1
ATOM 1872 C C . GLU A 1 268 ? -56.602 1.909 6.500 1.00 15.10 248 GLU A C 1
ATOM 1873 O O . GLU A 1 268 ? -56.028 2.461 7.500 1.00 16.12 248 GLU A O 1
ATOM 1879 N N . PHE A 1 269 ? -56.752 0.596 6.402 1.00 15.55 249 PHE A N 1
ATOM 1880 C CA . PHE A 1 269 ? -56.286 -0.273 7.421 1.00 14.83 249 P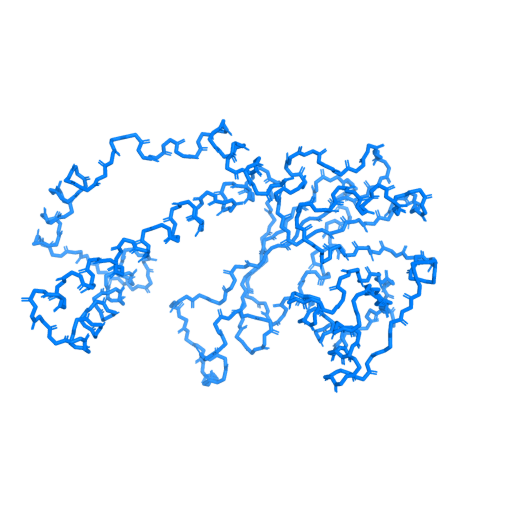HE A CA 1
ATOM 1881 C C . PHE A 1 269 ? -54.808 -0.620 7.203 1.00 14.25 249 PHE A C 1
ATOM 1882 O O . PHE A 1 269 ? -54.094 -0.894 8.150 1.00 14.58 249 PHE A O 1
ATOM 1890 N N . GLY A 1 270 ? -54.380 -0.644 5.956 1.00 14.16 250 GLY A N 1
ATOM 1891 C CA . GLY A 1 270 ? -53.011 -1.081 5.561 1.00 13.88 250 GLY A CA 1
ATOM 1892 C C . GLY A 1 270 ? -51.928 -0.120 6.060 1.00 14.76 250 GLY A C 1
ATOM 1893 O O . GLY A 1 270 ? -50.869 -0.579 6.531 1.00 15.05 250 GLY A O 1
ATOM 1894 N N . LYS A 1 271 ? -52.175 1.173 6.009 1.00 13.62 251 LYS A N 1
ATOM 1895 C CA . LYS A 1 271 ? -51.203 2.178 6.483 1.00 14.35 251 LYS A CA 1
ATOM 1896 C C . LYS A 1 271 ? -50.748 1.925 7.941 1.00 14.22 251 LYS A C 1
ATOM 1897 O O . LYS A 1 271 ? -49.528 1.656 8.159 1.00 15.16 251 LYS A O 1
ATOM 1903 N N . PRO A 1 272 ? -51.697 1.874 8.907 1.00 15.19 252 PRO A N 1
ATOM 1904 C CA . PRO A 1 272 ? -51.245 1.587 10.281 1.00 14.72 252 PRO A CA 1
ATOM 1905 C C . PRO A 1 272 ? -50.837 0.123 10.488 1.00 14.46 252 PRO A C 1
ATOM 1906 O O . PRO A 1 272 ? -50.084 -0.139 11.396 1.00 14.78 252 PRO A O 1
ATOM 1910 N N . ARG A 1 273 ? -51.311 -0.813 9.658 1.00 13.39 253 ARG A N 1
ATOM 1911 C CA . ARG A 1 273 ? -50.935 -2.168 9.822 1.00 14.87 253 ARG A CA 1
ATOM 1912 C C . ARG A 1 273 ? -49.462 -2.413 9.441 1.00 14.53 253 ARG A C 1
ATOM 1913 O O . ARG A 1 273 ? -48.782 -3.204 10.112 1.00 15.38 253 ARG A O 1
ATOM 1921 N N . LEU A 1 274 ? -49.001 -1.770 8.354 1.00 13.35 254 LEU A N 1
ATOM 1922 C CA . LEU A 1 274 ? -47.658 -1.990 7.832 1.00 13.52 254 LEU A CA 1
ATOM 1923 C C . LEU A 1 274 ? -46.611 -1.042 8.294 1.00 12.34 254 LEU A C 1
ATOM 1924 O O . LEU A 1 274 ? -45.452 -1.475 8.474 1.00 12.20 254 LEU A O 1
ATOM 1929 N N . MET A 1 275 ? -46.943 0.261 8.488 1.00 13.82 255 MET A N 1
ATOM 1930 C CA . MET A 1 275 ? -45.951 1.289 8.573 1.00 12.51 255 MET A CA 1
ATOM 1931 C C . MET A 1 275 ? -45.776 1.776 10.005 1.00 12.83 255 MET A C 1
ATOM 1932 O O . MET A 1 275 ? -46.757 2.012 10.740 1.00 15.05 255 MET A O 1
ATOM 1937 N N . ARG A 1 276 ? -44.539 2.029 10.410 1.00 13.72 256 ARG A N 1
ATOM 1938 C CA . ARG A 1 276 ? -44.283 2.862 11.564 1.00 13.40 256 ARG A CA 1
ATOM 1939 C C . ARG A 1 276 ? -44.918 4.250 11.390 1.00 15.05 256 ARG A C 1
ATOM 1940 O O . ARG A 1 276 ? -44.807 4.872 10.329 1.00 13.94 256 ARG A O 1
ATOM 1948 N N . ASP A 1 277 ? -45.470 4.785 12.479 1.00 15.98 257 ASP A N 1
ATOM 1949 C CA . ASP A 1 277 ? -46.193 6.044 12.422 1.00 18.61 257 ASP A CA 1
ATOM 1950 C C . ASP A 1 277 ? -45.283 7.223 12.130 1.00 19.11 257 ASP A C 1
ATOM 1951 O O . ASP A 1 277 ? -45.775 8.243 11.669 1.00 19.80 257 ASP A O 1
ATOM 1956 N N . ASP A 1 278 ? -43.961 7.060 12.336 1.00 15.45 258 ASP A N 1
ATOM 1957 C CA . ASP A 1 278 ? -42.994 8.085 12.099 1.00 16.88 258 ASP A CA 1
ATOM 1958 C C . ASP A 1 278 ? -42.174 7.910 10.796 1.00 15.11 258 ASP A C 1
ATOM 1959 O O . ASP A 1 278 ? -41.154 8.529 10.638 1.00 15.27 258 ASP A O 1
ATOM 1964 N N . TRP A 1 279 ? -42.650 7.076 9.879 1.00 15.43 259 TRP A N 1
ATOM 1965 C CA . TRP A 1 279 ? -41.903 6.716 8.685 1.00 14.54 259 TRP A CA 1
ATOM 1966 C C . TRP A 1 279 ? -41.484 7.922 7.825 1.00 12.96 259 TRP A C 1
ATOM 1967 O O . TRP A 1 279 ? -40.355 7.954 7.296 1.00 16.04 259 TRP A O 1
ATOM 1978 N N . ILE A 1 280 ? -42.333 8.945 7.754 1.00 13.68 260 ILE A N 1
ATOM 1979 C CA . ILE A 1 280 ? -42.050 10.062 6.874 1.00 14.95 260 ILE A CA 1
ATOM 1980 C C . ILE A 1 280 ? -40.926 10.986 7.382 1.00 14.50 260 ILE A C 1
ATOM 1981 O O . ILE A 1 280 ? -40.350 11.776 6.615 1.00 13.79 260 ILE A O 1
ATOM 1986 N N . LYS A 1 281 ? -40.511 10.800 8.649 1.00 16.13 261 LYS A N 1
ATOM 1987 C CA . LYS A 1 281 ? -39.373 11.522 9.228 1.00 16.09 261 LYS A CA 1
ATOM 1988 C C . LYS A 1 281 ? -38.022 11.092 8.653 1.00 14.81 2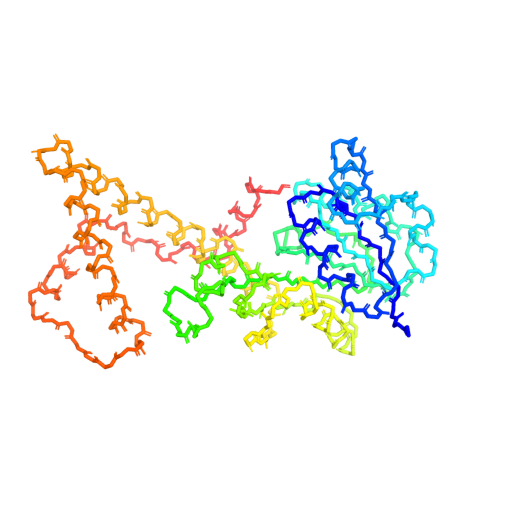61 LYS A C 1
ATOM 1989 O O . LYS A 1 281 ? -36.996 11.776 8.862 1.00 15.19 261 LYS A O 1
ATOM 1995 N N . VAL A 1 282 ? -37.987 10.096 7.747 1.00 14.39 262 VAL A N 1
ATOM 1996 C CA . VAL A 1 282 ? -36.766 9.853 7.024 1.00 14.80 262 VAL A CA 1
ATOM 1997 C C . VAL A 1 282 ? -36.304 11.057 6.256 1.00 14.10 262 VAL A C 1
ATOM 1998 O O . VAL A 1 282 ? -35.134 11.152 5.852 1.00 16.21 262 VAL A O 1
ATOM 2002 N N . PHE A 1 283 ? -37.212 11.984 5.927 1.00 13.54 263 PHE A N 1
ATOM 2003 C CA . PHE A 1 283 ? -36.821 13.150 5.154 1.00 14.47 263 PHE A CA 1
ATOM 2004 C C . PHE A 1 283 ? -36.226 14.282 6.022 1.00 16.13 263 PHE A C 1
ATOM 2005 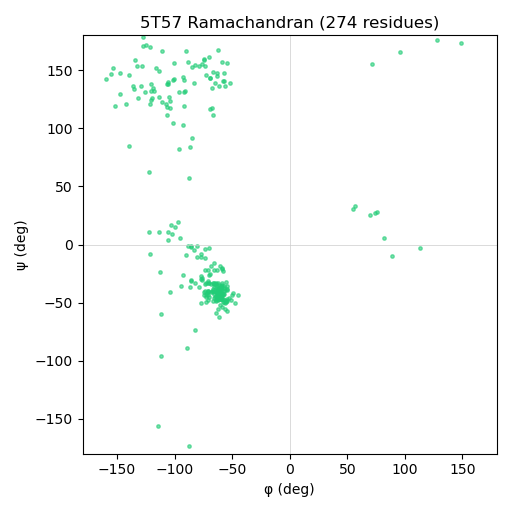O O . PHE A 1 283 ? -35.831 15.324 5.479 1.00 17.28 263 PHE A O 1
ATOM 2013 N N . ASP A 1 284 ? -36.218 14.118 7.338 1.00 18.17 264 ASP A N 1
ATOM 2014 C CA . ASP A 1 284 ? -35.605 15.103 8.237 1.00 19.60 264 ASP A CA 1
ATOM 2015 C C . ASP A 1 284 ? -34.130 15.147 7.913 1.00 21.06 264 ASP A C 1
ATOM 2016 O O . ASP A 1 284 ? -33.466 14.096 7.636 1.00 17.19 264 ASP A O 1
ATOM 2021 N N . ARG A 1 285 ? -33.548 16.331 8.067 1.00 22.92 265 ARG A N 1
ATOM 2022 C CA . ARG A 1 285 ? -32.174 16.495 7.662 1.00 24.65 265 ARG A CA 1
ATOM 2023 C C . ARG A 1 285 ? -31.229 15.584 8.386 1.00 20.64 265 ARG A C 1
ATOM 2024 O O . ARG A 1 285 ? -30.320 15.052 7.778 1.00 20.69 265 ARG A O 1
ATOM 2032 N N . GLU A 1 286 ? -31.447 15.371 9.668 1.00 20.46 266 GLU A N 1
ATOM 2033 C CA . GLU A 1 286 ? -30.572 14.478 10.430 1.00 20.95 266 GLU A CA 1
ATOM 2034 C C . GLU A 1 286 ? -30.599 13.055 9.890 1.00 20.19 266 GLU A C 1
ATOM 2035 O O . GLU A 1 286 ? -29.558 12.352 9.920 1.00 17.05 266 GLU A O 1
ATOM 2041 N N . GLU A 1 287 ? -31.790 12.576 9.437 1.00 18.10 267 GLU A N 1
ATOM 2042 C CA . GLU A 1 287 ? -31.883 11.204 8.973 1.00 17.48 267 GLU A CA 1
ATOM 2043 C C . GLU A 1 287 ? -31.213 11.084 7.575 1.00 16.42 267 GLU A C 1
ATOM 2044 O O . GLU A 1 287 ? -30.469 10.156 7.287 1.00 14.95 267 GLU A O 1
ATOM 2050 N N . ILE A 1 288 ? -31.486 12.055 6.702 1.00 15.44 268 ILE A N 1
ATOM 2051 C CA . ILE A 1 288 ? -30.871 12.105 5.373 1.00 15.13 268 ILE A CA 1
ATOM 2052 C C . ILE A 1 288 ? -29.319 12.095 5.514 1.00 15.04 268 ILE A C 1
ATOM 2053 O O . ILE A 1 288 ? -28.574 11.301 4.821 1.00 14.56 268 ILE A O 1
ATOM 2058 N N . ALA A 1 289 ? -28.855 12.965 6.421 1.00 15.98 269 ALA A N 1
ATOM 2059 C CA . ALA A 1 289 ? -27.378 13.133 6.620 1.00 16.01 269 ALA A CA 1
ATOM 2060 C C . ALA A 1 289 ? -26.765 11.808 7.097 1.00 16.77 269 ALA A C 1
ATOM 2061 O O . ALA A 1 289 ? -25.708 11.375 6.634 1.00 17.66 269 ALA A O 1
ATOM 2063 N N . GLU A 1 290 ? -27.437 11.127 8.011 1.00 18.99 270 GLU A N 1
ATOM 2064 C CA . GLU A 1 290 ? -26.976 9.815 8.473 1.00 17.67 270 GLU A CA 1
ATOM 2065 C C . GLU A 1 290 ? -26.983 8.771 7.396 1.00 16.20 270 GLU A C 1
ATOM 2066 O O . GLU A 1 290 ? -26.037 7.965 7.314 1.00 18.39 270 GLU A O 1
ATOM 2072 N N . SER A 1 291 ? -28.052 8.763 6.541 1.00 15.87 271 SER A N 1
ATOM 2073 C CA . SER A 1 291 ? -28.087 7.824 5.430 1.00 15.91 271 SER A CA 1
ATOM 2074 C C . SER A 1 291 ? -26.890 8.021 4.475 1.00 15.55 271 SER A C 1
ATOM 2075 O O . SER A 1 291 ? -26.430 7.063 3.880 1.00 17.96 271 SER A O 1
ATOM 2078 N N . ILE A 1 292 ? -26.470 9.280 4.287 1.00 16.65 272 ILE A N 1
ATOM 2079 C CA . ILE A 1 292 ? -25.324 9.623 3.441 1.00 15.57 272 ILE A CA 1
ATOM 2080 C C . ILE A 1 292 ? -23.980 9.235 4.120 1.00 18.14 272 ILE A C 1
ATOM 2081 O O . ILE A 1 292 ? -23.070 8.702 3.454 1.00 17.20 272 ILE A O 1
ATOM 2086 N N . ARG A 1 293 ? -23.890 9.466 5.440 1.00 17.52 273 ARG A N 1
ATOM 2087 C CA . ARG A 1 293 ? -22.674 8.968 6.193 1.00 20.95 273 ARG A CA 1
ATOM 2088 C C . ARG A 1 293 ? -22.439 7.482 6.005 1.00 20.08 273 ARG A C 1
ATOM 2089 O O . ARG A 1 293 ? -21.303 7.001 5.868 1.00 18.48 273 ARG A O 1
ATOM 2097 N N . ARG A 1 294 ? -23.506 6.707 5.921 1.00 18.48 274 ARG A N 1
ATOM 2098 C CA . ARG A 1 294 ? -23.341 5.266 5.802 1.00 18.85 274 ARG A CA 1
ATOM 2099 C C . ARG A 1 294 ? -22.805 4.821 4.492 1.00 19.84 274 ARG A C 1
ATOM 2100 O O . ARG A 1 294 ? -22.293 3.750 4.403 1.00 20.28 274 ARG A O 1
ATOM 2108 N N . ILE A 1 295 ? -22.931 5.631 3.432 1.00 16.95 275 ILE A N 1
ATOM 2109 C CA . ILE A 1 295 ? -22.483 5.251 2.095 1.00 18.55 275 ILE A CA 1
ATOM 2110 C C . ILE A 1 295 ? -21.288 6.086 1.537 1.00 19.14 275 ILE A C 1
ATOM 2111 O O . ILE A 1 295 ? -20.974 5.982 0.348 1.00 18.19 275 ILE A O 1
ATOM 2116 N N . THR A 1 296 ? -20.677 6.877 2.427 1.00 18.09 276 THR A N 1
ATOM 2117 C CA . THR A 1 296 ? -19.519 7.734 2.060 1.00 20.51 276 THR A CA 1
ATOM 2118 C C . THR A 1 296 ? -18.339 7.476 2.987 1.00 27.29 276 THR A C 1
ATOM 2119 O O . THR A 1 296 ? -17.333 8.209 2.916 1.00 27.61 276 THR A O 1
#

Organism: Cupriavidus necator (strain ATCC 43291 / DSM 13513 / CCUG 52238 / LMG 8453 / N-1) (NCBI:txid1042878)

B-factor: mean 24.85, std 11.1, range [10.47, 80.18]

Foldseek 3Di:
DDFEEEEEQLQDPLNVLLVVLCVVDPYHYAYHYDDPNRQVCCCPVPVDHHDDLVVSLVRHQEYEHPDALVCPLVVQVVCVVSHDFNREYEYAALLNVVLVSHDPDLRYKYKYKYWPFADPDDDDPPVVLVPRRGASPPHATEMEMEGAHDDPVVVVVRQVSNCRSRPPHDYYYYDHSLVRLCVPPNPVNLPVVVVVVVLVVVLVVVVVVPDPNVVSVVVSVVCCVVVVCDVVVVDDDDDDPVVVVCCVVVDVVPDDPCSVCCSPPVNSNVVSVVRD

Solvent-accessible surface area: 16444 Å² total; per-residue (Å²): 182,110,56,33,0,0,0,11,12,0,6,29,178,49,0,7,105,1,0,110,6,3,96,157,33,92,23,114,38,20,12,14,23,141,46,109,108,3,79,115,84,0,108,116,100,37,60,30,116,37,64,69,44,138,47,0,9,92,102,3,51,0,0,0,2,16,29,85,44,85,65,2,14,143,43,3,62,135,9,6,109,90,7,125,100,54,7,2,4,0,0,19,25,6,2,0,2,35,43,60,68,20,25,147,54,127,64,2,3,6,2,1,0,36,11,58,65,25,80,135,43,51,146,41,134,67,82,106,3,104,155,24,158,79,2,15,45,40,0,107,4,5,0,14,0,0,29,79,58,38,80,110,135,15,17,96,45,0,30,39,0,0,84,38,3,5,32,46,40,65,120,35,92,115,31,74,14,66,82,7,0,73,75,40,7,0,89,46,76,50,29,59,51,69,65,88,81,72,77,115,87,57,40,64,63,59,44,170,183,59,63,93,158,133,48,8,131,94,139,48,76,40,79,50,94,92,60,11,9,24,94,155,128,98,73,129,57,95,39,70,128,79,33,74,114,65,79,101,130,18,101,95,186,139,55,181,145,61,78,104,105,30,61,49,138,130,82,6,39,63,15,2,154,164,80,44

Nearest PDB structures (foldseek):
  5t57-assembly1_A-2  TM=1.004E+00  e=2.719E-58  Cupriavidus necator N-1
  3c24-assembly1_B  TM=9.587E-01  e=4.675E-34  Jannaschia sp. CCS1
  4tsk-assembly1_A  TM=7.552E-01  e=3.550E-14  Alicyclobacillus acidocaldarius subsp. acidocaldarius DSM 446
  6l2s-assembly1_B  TM=7.456E-01  e=2.030E-13  Streptococcus pneumoniae D39
  8ep7-assembly3_C-4  TM=7.254E-01  e=4.028E-13  Bacillus anthracis str. 'Ames Ancestor'

Secondary structure (DSSP, 8-state):
---EEEEETTTSHHHHHHHHHHTTSS-EEEEE---HHHHHHIIIII-PPP--HHHHHTT-SEEEE-S-GGGHHHHHHHHGGG--TT-EEEESSSHHHHTT-S-S-TTSEEEEEEEEES-SS---SSHHHHT--SSSSSS-EEEEEEEEES-THHHHHHHHHHHHHT-SEEEEEE--HHHHHIIIIIIIIIIIIHHHHHHHHHHHHHHHTT--HHHHHHHHHHHHHHHHHHHTTSS-----HHHHHHHHHHHHHHS-TTGGGGGSHHHHHHHHHTT-

Radius of gyration: 21.58 Å; Cα contacts (8 Å, |Δi|>4): 431; chains: 1; bounding box: 63×54×43 Å

InterPro domains:
  IPR028939 Pyrroline-5-carboxylate reductase, catalytic, N-terminal [PF03807] (4-89)
  IPR031663 Phosphogluconate dehydrogenase (decarboxylating) , C-terminal [PF16896] (122-276)
  IPR036291 NAD(P)-binding domain superfamily [SSF51735] (4-166)
  IPR037161 Semialdehyde dehydrogenase-like, C-terminal [G3DSA:1.10.3640.10] (176-276)
  IPR050812 Prephenate/Arogenate Dehydrogenase [PTHR21363] (2-95)